Protein AF-A0ABD1VQF3-F1 (afdb_monomer_lite)

Secondary structure (DSSP, 8-state):
-HHHHHHHHHHHHHHHHHHHHHTTS--S--------HHHHHHHHHH-TTSS----HHHHHHHHHHHHHHHHHHHHHHHHHHHHHHHH-HHHHHHHHHHHTT----------TT--------TT------HHHHTT-TTT-SSTTS--GGGGTT----SSSS-TT--TT--GGGS-TTHHHHHHHHHHHHHHHHHH------

Sequence (201 aa):
MDFVAKGLDEFLEGLIEERLENGVQNPSGQDESKENFVDILLGIYKDNTTGVSIDRDGIKGIILDMFAGGTDTTSTVLEWTMSELIRHPTIMKKLQNEVRGILNGKRDITDNDLRENALFETGTMVMINAWAIGRDPAFWDEPEKFRPERFLNSSIDLKGLDFQLIPFGDGRRGCPGVAFAMATNELVLANLVQKFDWELP

InterPro domains:
  IPR001128 Cytochrome P450 [PF00067] (114-200)
  IPR001128 Cytochrome P450 [PR00385] (69-86)
  IPR001128 Cytochrome P450 [PR00385] (166-175)
  IPR002401 Cytochrome P450, E-class, group I [PR00463] (58-75)
  IPR002401 Cytochrome P450, E-class, group I [PR00463] (78-104)
  IPR002401 Cytochrome P450, E-class, group I [PR00463] (129-153)
  IPR002401 Cytochrome P450, E-class, group I [PR00463] (165-175)
  IPR002401 Cytochrome P450, E-class, group I [PR00463] (175-198)
  IPR017972 Cytochrome P450, conserved site [PS00086] (168-177)
  IPR036396 Cytochrome P450 superfamily [G3DSA:1.10.630.10] (2-118)
  IPR036396 Cytochrome P450 superfamily [G3DSA:1.10.630.10] (119-201)
  IPR036396 Cytochrome P450 superfamily [SSF48264] (5-201)

pLDDT: mean 75.66, std 16.65, range [33.62, 93.69]

Organism: NCBI:txid126358

Radius of gyration: 21.77 Å; chains: 1; bounding box: 51×50×49 Å

Structure (mmCIF, N/CA/C/O backbone):
data_AF-A0ABD1VQF3-F1
#
_entry.id   AF-A0ABD1VQF3-F1
#
loop_
_atom_site.group_PDB
_atom_site.id
_atom_site.type_symbol
_atom_site.label_atom_id
_atom_site.label_alt_id
_atom_site.label_comp_id
_atom_site.label_asym_id
_atom_site.label_entity_id
_atom_site.label_seq_id
_atom_site.pdbx_PDB_ins_code
_atom_site.Cartn_x
_atom_site.Cartn_y
_atom_site.Cartn_z
_atom_site.occupancy
_atom_site.B_iso_or_equiv
_atom_site.auth_seq_id
_atom_site.auth_comp_id
_atom_site.auth_asym_id
_atom_site.auth_atom_id
_atom_site.pdbx_PDB_model_num
ATOM 1 N N . MET A 1 1 ? 10.122 3.257 25.058 1.00 60.12 1 MET A N 1
ATOM 2 C CA . MET A 1 1 ? 8.963 2.734 24.307 1.00 60.12 1 MET A CA 1
ATOM 3 C C . MET A 1 1 ? 7.674 3.304 24.885 1.00 60.12 1 MET A C 1
ATOM 5 O O . MET A 1 1 ? 6.912 3.902 24.143 1.00 60.12 1 MET A O 1
ATOM 9 N N . ASP A 1 2 ? 7.519 3.264 26.208 1.00 76.69 2 ASP A N 1
ATOM 10 C CA . ASP A 1 2 ? 6.319 3.709 26.935 1.00 76.69 2 ASP A CA 1
ATOM 11 C C . ASP A 1 2 ? 5.904 5.163 26.681 1.00 76.69 2 ASP A C 1
ATOM 13 O O . ASP A 1 2 ? 4.720 5.447 26.569 1.00 76.69 2 ASP A O 1
ATOM 17 N N . PHE A 1 3 ? 6.859 6.085 26.525 1.00 84.19 3 PHE A N 1
ATOM 18 C CA . PHE A 1 3 ? 6.548 7.485 26.212 1.00 84.19 3 PHE A CA 1
ATOM 19 C C . PHE A 1 3 ? 5.880 7.655 24.838 1.00 84.19 3 PHE A C 1
ATOM 21 O O . PHE A 1 3 ? 4.920 8.404 24.707 1.00 84.19 3 PHE A O 1
ATOM 28 N N . VAL A 1 4 ? 6.369 6.936 23.822 1.00 85.00 4 VAL A N 1
ATOM 29 C CA . VAL A 1 4 ? 5.821 7.004 22.457 1.00 85.00 4 VAL A CA 1
ATOM 30 C C . VAL A 1 4 ? 4.459 6.323 22.405 1.00 85.00 4 VAL A C 1
ATOM 32 O O . VAL A 1 4 ? 3.524 6.882 21.846 1.00 85.00 4 VAL A O 1
ATOM 35 N N . ALA A 1 5 ? 4.336 5.152 23.039 1.00 84.94 5 ALA A N 1
ATOM 36 C CA . ALA A 1 5 ? 3.066 4.443 23.140 1.00 84.94 5 ALA A CA 1
ATOM 37 C C . ALA A 1 5 ? 2.003 5.302 23.839 1.00 84.94 5 ALA A C 1
ATOM 39 O O . ALA A 1 5 ? 0.900 5.445 23.326 1.00 84.94 5 ALA A O 1
ATOM 40 N N . LYS A 1 6 ? 2.364 5.946 24.955 1.00 88.69 6 LYS A N 1
ATOM 41 C CA . LYS A 1 6 ? 1.472 6.846 25.687 1.00 88.69 6 LYS A CA 1
ATOM 42 C C . LYS A 1 6 ? 1.078 8.078 24.869 1.00 88.69 6 LYS A C 1
ATOM 44 O O . LYS A 1 6 ? -0.087 8.442 24.861 1.00 88.69 6 LYS A O 1
ATOM 49 N N . GLY A 1 7 ? 2.022 8.697 24.159 1.00 90.38 7 GLY A N 1
ATOM 50 C CA . GLY A 1 7 ? 1.717 9.853 23.312 1.00 90.38 7 GLY A CA 1
ATOM 51 C C . GLY A 1 7 ? 0.780 9.515 22.146 1.00 90.38 7 GLY A C 1
ATOM 52 O O . GLY A 1 7 ? -0.111 10.298 21.832 1.00 90.38 7 GLY A O 1
ATOM 53 N N . LEU A 1 8 ? 0.954 8.345 21.520 1.00 89.44 8 LEU A N 1
ATOM 54 C CA . LEU A 1 8 ? 0.048 7.860 20.473 1.00 89.44 8 LEU A CA 1
ATOM 55 C C . LEU A 1 8 ? -1.340 7.540 21.029 1.00 89.44 8 LEU A C 1
ATOM 57 O O . LEU A 1 8 ? -2.336 7.882 20.399 1.00 89.44 8 LEU A O 1
ATOM 61 N N . ASP A 1 9 ? -1.400 6.915 22.202 1.00 91.62 9 ASP A N 1
ATOM 62 C CA . ASP A 1 9 ? -2.657 6.615 22.883 1.00 91.62 9 ASP A CA 1
ATOM 63 C C . ASP A 1 9 ? -3.439 7.895 23.209 1.00 91.62 9 ASP A C 1
ATOM 65 O O . ASP A 1 9 ? -4.586 8.026 22.796 1.00 91.62 9 ASP A O 1
ATOM 69 N N . GLU A 1 10 ? -2.791 8.882 23.837 1.00 92.94 10 GLU A N 1
ATOM 70 C CA . GLU A 1 10 ? -3.395 10.184 24.160 1.00 92.94 10 GLU A CA 1
ATOM 71 C C . GLU A 1 10 ? -3.888 10.919 22.904 1.00 92.94 10 GLU A C 1
ATOM 73 O O . GLU A 1 10 ? -4.970 11.508 22.906 1.00 92.94 10 GLU A O 1
ATOM 78 N N . PHE A 1 11 ? -3.121 10.863 21.811 1.00 93.62 11 PHE A N 1
ATOM 79 C CA . PHE A 1 11 ? -3.519 11.457 20.536 1.00 93.62 11 PHE A CA 1
ATOM 80 C C . PHE A 1 11 ? -4.766 10.786 19.944 1.00 93.62 11 PHE A C 1
ATOM 82 O O . PHE A 1 11 ? -5.700 11.473 19.528 1.00 93.62 11 PHE A O 1
ATOM 89 N N . LEU A 1 12 ? -4.788 9.450 19.895 1.00 92.75 12 LEU A N 1
ATOM 90 C CA . LEU A 1 12 ? -5.912 8.702 19.332 1.00 92.75 12 LEU A CA 1
ATOM 91 C C . LEU A 1 12 ? -7.163 8.816 20.206 1.00 92.75 12 LEU A C 1
ATOM 93 O O . LEU A 1 12 ? -8.270 8.887 19.674 1.00 92.75 12 LEU A O 1
ATOM 97 N N . GLU A 1 13 ? -6.995 8.883 21.525 1.00 92.81 13 GLU A N 1
ATOM 98 C CA . GLU A 1 13 ? -8.090 9.138 22.457 1.00 92.81 13 GLU A CA 1
ATOM 99 C C . GLU A 1 13 ? -8.715 10.515 22.197 1.00 92.81 13 GLU A C 1
ATOM 101 O O . GLU A 1 13 ? -9.927 10.609 22.001 1.00 92.81 13 GLU A O 1
ATOM 106 N N . GLY A 1 14 ? -7.891 11.562 22.074 1.00 90.25 14 GLY A N 1
ATOM 107 C CA . GLY A 1 14 ? -8.364 12.910 21.747 1.00 90.25 14 GLY A CA 1
ATOM 108 C C . GLY A 1 14 ? -9.093 12.980 20.400 1.00 90.25 14 GLY A C 1
ATOM 109 O O . GLY A 1 14 ? -10.133 13.628 20.293 1.00 90.25 14 GLY A O 1
ATOM 110 N N . LEU A 1 15 ? -8.610 12.253 19.385 1.00 89.31 15 LEU A N 1
ATOM 111 C CA . LEU A 1 15 ? -9.284 12.143 18.085 1.00 89.31 15 LEU A CA 1
ATOM 112 C C . LEU A 1 15 ? -10.675 11.498 18.209 1.00 89.31 15 LEU A C 1
ATOM 114 O O . LEU A 1 15 ? -11.628 11.944 17.567 1.00 89.31 15 LEU A O 1
ATOM 118 N N . ILE A 1 16 ? -10.801 10.438 19.011 1.00 89.12 16 ILE A N 1
ATOM 119 C CA . ILE A 1 16 ? -12.082 9.761 19.251 1.00 89.12 16 ILE A CA 1
ATOM 120 C C . ILE A 1 16 ? -13.057 10.699 19.970 1.00 89.12 16 ILE A C 1
ATOM 122 O O . ILE A 1 16 ? -14.226 10.774 19.586 1.00 89.12 16 ILE A O 1
ATOM 126 N N . GLU A 1 17 ? -12.591 11.416 20.993 1.00 90.00 17 GLU A N 1
ATOM 127 C CA . GLU A 1 17 ? -13.402 12.377 21.747 1.00 90.00 17 GLU A CA 1
ATOM 128 C C . GLU A 1 17 ? -13.922 13.502 20.849 1.00 90.00 17 GLU A C 1
ATOM 130 O O . GLU A 1 17 ? -15.134 13.713 20.781 1.00 90.00 17 GLU A O 1
ATOM 135 N N . GLU A 1 18 ? -13.040 14.125 20.064 1.00 86.62 18 GLU A N 1
ATOM 136 C CA . GLU A 1 18 ? -13.397 15.180 19.110 1.00 86.62 18 GLU A CA 1
ATOM 137 C C . GLU A 1 18 ? -14.507 14.724 18.144 1.00 86.62 18 GLU A C 1
ATOM 139 O O . GLU A 1 18 ? -15.475 15.442 17.877 1.00 86.62 18 GLU A O 1
ATOM 144 N N . ARG A 1 19 ? -14.401 13.499 17.617 1.00 83.81 19 ARG A N 1
ATOM 145 C CA . ARG A 1 19 ? -15.365 12.950 16.650 1.00 83.81 19 ARG A CA 1
ATOM 146 C C . ARG A 1 19 ? -16.701 12.592 17.289 1.00 83.81 19 ARG A C 1
ATOM 148 O O . ARG A 1 19 ? -17.750 12.789 16.672 1.00 83.81 19 ARG A O 1
ATOM 155 N N . LEU A 1 20 ? -16.685 12.099 18.525 1.00 81.38 20 LEU A N 1
ATOM 156 C CA . LEU A 1 20 ? -17.906 11.822 19.276 1.00 81.38 20 LEU A CA 1
ATOM 157 C C . LEU A 1 20 ? -18.668 13.107 19.612 1.00 81.38 20 LEU A C 1
ATOM 159 O O . LEU A 1 20 ? -19.891 13.114 19.481 1.00 81.38 20 LEU A O 1
ATOM 163 N N . GLU A 1 21 ? -17.970 14.179 19.986 1.00 81.38 21 GLU A N 1
ATOM 164 C CA . GLU A 1 21 ? -18.573 15.482 20.286 1.00 81.38 21 GLU A CA 1
ATOM 165 C C . GLU A 1 21 ? -19.154 16.154 19.033 1.00 81.38 21 GLU A C 1
ATOM 167 O O . GLU A 1 21 ? -20.300 16.614 19.045 1.00 81.38 21 GLU A O 1
ATOM 172 N N . ASN A 1 22 ? -18.416 16.139 17.919 1.00 70.69 22 ASN A N 1
ATOM 173 C CA . ASN A 1 22 ? -18.861 16.729 16.653 1.00 70.69 22 ASN A CA 1
ATOM 174 C C . ASN A 1 22 ? -20.051 15.977 16.027 1.00 70.69 22 ASN A C 1
ATOM 176 O O . ASN A 1 22 ? -20.941 16.600 15.447 1.00 70.69 22 ASN A O 1
ATOM 180 N N . GLY A 1 23 ? -20.133 14.652 16.200 1.00 61.53 23 GLY A N 1
ATOM 181 C CA . GLY A 1 23 ? -21.268 13.845 15.732 1.00 61.53 23 GLY A CA 1
ATOM 182 C C . GLY A 1 23 ? -22.596 14.126 16.454 1.00 61.53 23 GLY A C 1
ATOM 183 O O . GLY A 1 23 ? -23.654 13.783 15.933 1.00 61.53 23 GLY A O 1
ATOM 184 N N . VAL A 1 24 ? -22.572 14.762 17.632 1.00 52.31 24 VAL A N 1
ATOM 185 C CA . VAL A 1 24 ? -23.781 15.167 18.382 1.00 52.31 24 VAL A CA 1
ATOM 186 C C . VAL A 1 24 ? -24.347 16.500 17.871 1.00 52.31 24 VAL A C 1
ATOM 188 O O . VAL A 1 24 ? -25.543 16.755 18.005 1.00 52.31 24 VAL A O 1
ATOM 191 N N . GLN A 1 25 ? -23.518 17.345 17.250 1.00 48.75 25 GLN A N 1
ATOM 192 C CA . GLN A 1 25 ? -23.912 18.690 16.813 1.00 48.75 25 GLN A CA 1
ATOM 193 C C . GLN A 1 25 ? -24.570 18.739 15.425 1.00 48.75 25 GLN A C 1
ATOM 195 O O . GLN A 1 25 ? -25.124 19.775 15.065 1.00 48.75 25 GLN A O 1
ATOM 200 N N . ASN A 1 26 ? -24.592 17.628 14.678 1.00 48.50 26 ASN A N 1
ATOM 201 C CA . ASN A 1 26 ? -25.193 17.550 13.342 1.00 48.50 26 ASN A CA 1
ATOM 202 C C . ASN A 1 26 ? -26.353 16.520 13.282 1.00 48.50 26 ASN A C 1
ATOM 204 O O . ASN A 1 26 ? -26.226 15.471 12.654 1.00 48.50 26 ASN A O 1
ATOM 208 N N . PRO A 1 27 ? -27.508 16.772 13.941 1.00 46.44 27 PRO A N 1
ATOM 209 C CA . PRO A 1 27 ? -28.648 15.849 13.945 1.00 46.44 27 PRO A CA 1
ATOM 210 C C . PRO A 1 27 ? -29.493 15.913 12.661 1.00 46.44 27 PRO A C 1
ATOM 212 O O . PRO A 1 27 ? -30.403 15.106 12.474 1.00 46.44 27 PRO A O 1
ATOM 215 N N . SER A 1 28 ? -29.224 16.872 11.773 1.00 44.16 28 SER A N 1
ATOM 216 C CA . SER A 1 28 ? -29.884 17.012 10.477 1.00 44.16 28 SER A CA 1
ATOM 217 C C . SER A 1 28 ? -28.948 16.525 9.376 1.00 44.16 28 SER A C 1
ATOM 219 O O . SER A 1 28 ? -27.983 17.212 9.054 1.00 44.16 28 SER A O 1
ATOM 221 N N . GLY A 1 29 ? -29.243 15.359 8.796 1.00 49.53 29 GLY A N 1
ATOM 222 C CA . GLY A 1 29 ? -28.518 14.760 7.668 1.00 49.53 29 GLY A CA 1
ATOM 223 C C . GLY A 1 29 ? -28.604 15.584 6.380 1.00 49.53 29 GLY A C 1
ATOM 224 O O . GLY A 1 29 ? -29.253 15.175 5.422 1.00 49.53 29 GLY A O 1
ATOM 225 N N . GLN A 1 30 ? -27.990 16.765 6.375 1.00 41.75 30 GLN A N 1
ATOM 226 C CA . GLN A 1 30 ? -27.954 17.695 5.246 1.00 41.75 30 GLN A CA 1
ATOM 227 C C . GLN A 1 30 ? -26.539 18.076 4.805 1.00 41.75 30 GLN A C 1
ATOM 229 O O . GLN A 1 30 ? -26.397 18.908 3.916 1.00 41.75 30 GLN A O 1
ATOM 234 N N . ASP A 1 31 ? -25.510 17.422 5.337 1.00 47.97 31 ASP A N 1
ATOM 235 C CA . ASP A 1 31 ? -24.178 17.472 4.748 1.00 47.97 31 ASP A CA 1
ATOM 236 C C . ASP A 1 31 ? -23.703 16.029 4.556 1.00 47.97 31 ASP A C 1
ATOM 238 O O . ASP A 1 31 ? -23.405 15.331 5.524 1.00 47.97 31 ASP A O 1
ATOM 242 N N . GLU A 1 32 ? -23.660 15.549 3.309 1.00 46.50 32 GLU A N 1
ATOM 243 C CA . GLU A 1 32 ? -22.877 14.364 2.924 1.00 46.50 32 GLU A CA 1
ATOM 244 C C . GLU A 1 32 ? -21.377 14.702 3.057 1.00 46.50 32 GLU A C 1
ATOM 246 O O . GLU A 1 32 ? -20.587 14.564 2.118 1.00 46.50 32 GLU A O 1
ATOM 251 N N . SER A 1 33 ? -20.946 15.182 4.228 1.00 52.81 33 SER A N 1
ATOM 252 C CA . SER A 1 33 ? -19.536 15.185 4.570 1.00 52.81 33 SER A CA 1
ATOM 253 C C . SER A 1 33 ? -19.133 13.717 4.589 1.00 52.81 33 SER A C 1
ATOM 255 O O . SER A 1 33 ? -19.568 12.980 5.472 1.00 52.81 33 SER A O 1
ATOM 257 N N . LYS A 1 34 ? -18.408 13.291 3.548 1.00 59.22 34 LYS A N 1
ATOM 258 C CA . LYS A 1 34 ? -17.957 11.913 3.323 1.00 59.22 34 LYS A CA 1
ATOM 259 C C . LYS A 1 34 ? -17.618 11.243 4.649 1.00 59.22 34 LYS A C 1
ATOM 261 O O . LYS A 1 34 ? -16.609 11.590 5.262 1.00 59.22 34 LYS A O 1
ATOM 266 N N . GLU A 1 35 ? -18.467 10.305 5.051 1.00 70.12 35 GLU A N 1
ATOM 267 C CA . GLU A 1 35 ? -18.224 9.430 6.189 1.00 70.12 35 GLU A CA 1
ATOM 268 C C . GLU A 1 35 ? -16.809 8.859 6.049 1.00 70.12 35 GLU A C 1
ATOM 270 O O . GLU A 1 35 ? -16.453 8.292 5.008 1.00 70.12 35 GLU A O 1
ATOM 275 N N . ASN A 1 36 ? -15.957 9.118 7.039 1.00 81.25 36 ASN A N 1
ATOM 276 C CA . ASN A 1 36 ? -14.573 8.669 7.000 1.00 81.25 36 ASN A CA 1
ATOM 277 C C . ASN A 1 36 ? -14.401 7.387 7.821 1.00 81.25 36 ASN A C 1
ATOM 279 O O . ASN A 1 36 ? -15.288 6.958 8.553 1.00 81.25 36 ASN A O 1
ATOM 283 N N . PHE A 1 37 ? -13.232 6.764 7.697 1.00 86.62 37 PHE A N 1
ATOM 284 C CA . PHE A 1 37 ? -12.945 5.488 8.346 1.00 86.62 37 PHE A CA 1
ATOM 285 C C . PHE A 1 37 ? -13.181 5.503 9.868 1.00 86.62 37 PHE A C 1
ATOM 287 O O . PHE A 1 37 ? -13.696 4.530 10.413 1.00 86.62 37 PHE A O 1
ATOM 294 N N . VAL A 1 38 ? -12.861 6.610 10.548 1.00 87.88 38 VAL A N 1
ATOM 295 C CA . VAL A 1 38 ? -13.069 6.750 11.998 1.00 87.88 38 VAL A CA 1
ATOM 296 C C . VAL A 1 38 ? -14.560 6.845 12.323 1.00 87.88 38 VAL A C 1
ATOM 298 O O . VAL A 1 38 ? -15.011 6.215 13.276 1.00 87.88 38 VAL A O 1
ATOM 301 N N . ASP A 1 39 ? -15.338 7.560 11.509 1.00 86.19 39 ASP A N 1
ATOM 302 C CA . ASP A 1 39 ? -16.788 7.681 11.700 1.00 86.19 39 ASP A CA 1
ATOM 303 C C . ASP A 1 39 ? -17.483 6.313 11.571 1.00 86.19 39 ASP A C 1
ATOM 305 O O . ASP A 1 39 ? -18.326 5.976 12.403 1.00 86.19 39 ASP A O 1
ATOM 309 N N . ILE A 1 40 ? -17.056 5.484 10.609 1.00 86.12 40 ILE A N 1
ATOM 310 C CA . ILE A 1 40 ? -17.565 4.113 10.421 1.00 86.12 40 ILE A CA 1
ATOM 311 C C . ILE A 1 40 ? -17.277 3.252 11.660 1.00 86.12 40 ILE A C 1
ATOM 313 O O . ILE A 1 40 ? -18.170 2.568 12.167 1.00 86.12 40 ILE A O 1
ATOM 317 N N . LEU A 1 41 ? -16.044 3.294 12.184 1.00 87.12 41 LEU A N 1
ATOM 318 C CA . LEU A 1 41 ? -15.668 2.542 13.389 1.00 87.12 41 LEU A CA 1
ATOM 319 C C . LEU A 1 41 ? -16.472 2.992 14.616 1.00 87.12 41 LEU A C 1
ATOM 321 O O . LEU A 1 41 ? -16.915 2.157 15.406 1.00 87.12 41 LEU A O 1
ATOM 325 N N . LEU A 1 42 ? -16.706 4.299 14.760 1.00 86.38 42 LEU A N 1
ATOM 326 C CA . LEU A 1 42 ? -17.544 4.846 15.828 1.00 86.38 42 LEU A CA 1
ATOM 327 C C . LEU A 1 42 ? -19.024 4.477 15.658 1.00 86.38 42 LEU A C 1
ATOM 329 O O . LEU A 1 42 ? -19.724 4.310 16.657 1.00 86.38 42 LEU A O 1
ATOM 333 N N . GLY A 1 43 ? -19.502 4.327 14.421 1.00 82.88 43 GLY A N 1
ATOM 334 C CA . GLY A 1 43 ? -20.822 3.781 14.117 1.00 82.88 43 GLY A CA 1
ATOM 335 C C . GLY A 1 43 ? -20.982 2.361 14.660 1.00 82.88 43 GLY A C 1
ATOM 336 O O . GLY A 1 43 ? -21.931 2.097 15.392 1.00 82.88 43 GLY A O 1
ATOM 337 N N . ILE A 1 44 ? -20.004 1.488 14.400 1.00 81.88 44 ILE A N 1
ATOM 338 C CA . ILE A 1 44 ? -19.981 0.101 14.906 1.00 81.88 44 ILE A CA 1
ATOM 339 C C . ILE A 1 44 ? -19.870 0.067 16.437 1.00 81.88 44 ILE A C 1
ATOM 341 O O . ILE A 1 44 ? -20.555 -0.712 17.088 1.00 81.88 44 ILE A O 1
ATOM 345 N N . TYR A 1 45 ? -19.055 0.942 17.031 1.00 80.62 45 TYR A N 1
ATOM 346 C CA . TYR A 1 45 ? -18.957 1.081 18.489 1.00 80.62 45 TYR A CA 1
ATOM 347 C C . TYR A 1 45 ? -20.304 1.428 19.144 1.00 80.62 45 TYR A C 1
ATOM 349 O O . TYR A 1 45 ? -20.623 0.936 20.226 1.00 80.62 45 TYR A O 1
ATOM 357 N N . LYS A 1 46 ? -21.096 2.293 18.497 1.00 78.69 46 LYS A N 1
ATOM 358 C CA . LYS A 1 46 ? -22.420 2.709 18.982 1.00 78.69 46 LYS A CA 1
ATOM 359 C C . LYS A 1 46 ? -23.492 1.653 18.709 1.00 78.69 46 LYS A C 1
ATOM 361 O O . LYS A 1 46 ? -24.400 1.490 19.525 1.00 78.69 46 LYS A O 1
ATOM 366 N N . ASP A 1 47 ? -23.402 0.960 17.578 1.00 72.50 47 ASP A N 1
ATOM 367 C CA . ASP A 1 47 ? -24.359 -0.057 17.162 1.00 72.50 47 ASP A CA 1
ATOM 368 C C . ASP A 1 47 ? -23.942 -1.450 17.655 1.00 72.50 47 ASP A C 1
ATOM 370 O O . ASP A 1 47 ? -23.336 -2.256 16.955 1.00 72.50 47 ASP A O 1
ATOM 374 N N . ASN A 1 48 ? -24.311 -1.758 18.898 1.00 61.56 48 ASN A N 1
ATOM 375 C CA . ASN A 1 48 ? -24.009 -3.036 19.551 1.00 61.56 48 ASN A CA 1
ATOM 376 C C . ASN A 1 48 ? -24.848 -4.224 19.003 1.00 61.56 48 ASN A C 1
ATOM 378 O O . ASN A 1 48 ? -24.980 -5.249 19.675 1.00 61.56 48 ASN A O 1
ATOM 382 N N . THR A 1 49 ? -25.495 -4.077 17.836 1.00 59.22 49 THR A N 1
ATOM 383 C CA . THR A 1 49 ? -26.402 -5.083 17.249 1.00 59.22 49 THR A CA 1
ATOM 384 C C . THR A 1 49 ? -25.717 -6.044 16.281 1.00 59.22 49 THR A C 1
ATOM 386 O O . THR A 1 49 ? -26.165 -7.184 16.128 1.00 59.22 49 THR A O 1
ATOM 389 N N . THR A 1 50 ? -24.603 -5.647 15.662 1.00 57.09 50 THR A N 1
ATOM 390 C CA . THR A 1 50 ? -23.724 -6.589 14.967 1.00 57.09 50 THR A CA 1
ATOM 391 C C . THR A 1 50 ? -23.007 -7.405 16.032 1.00 57.09 50 THR A C 1
ATOM 393 O O . THR A 1 50 ? -22.428 -6.814 16.931 1.00 57.09 50 THR A O 1
ATOM 396 N N . GLY A 1 51 ? -23.034 -8.741 15.983 1.00 57.84 51 GLY A N 1
ATOM 397 C CA . GLY A 1 51 ? -22.442 -9.640 16.998 1.00 57.84 51 GLY A CA 1
ATOM 398 C C . GLY A 1 51 ? -20.914 -9.551 17.198 1.00 57.84 51 GLY A C 1
ATOM 399 O O . GLY A 1 51 ? -20.295 -10.529 17.607 1.00 57.84 51 GLY A O 1
ATOM 400 N N . VAL A 1 52 ? -20.312 -8.405 16.884 1.00 61.88 52 VAL A N 1
ATOM 401 C CA . VAL A 1 52 ? -18.934 -7.984 17.096 1.00 61.88 52 VAL A CA 1
ATOM 402 C C . VAL A 1 52 ? -18.991 -6.664 17.872 1.00 61.88 52 VAL A C 1
ATOM 404 O O . VAL A 1 52 ? -19.343 -5.633 17.309 1.00 61.88 52 VAL A O 1
ATOM 407 N N . SER A 1 53 ? -18.650 -6.686 19.159 1.00 68.69 53 SER A N 1
ATOM 408 C CA . SER A 1 53 ? -18.452 -5.469 19.953 1.00 68.69 53 SER A CA 1
ATOM 409 C C . SER A 1 53 ? -16.991 -5.033 19.837 1.00 68.69 53 SER A C 1
ATOM 411 O O . SER A 1 53 ? -16.103 -5.792 20.232 1.00 68.69 53 SER A O 1
ATOM 413 N N . ILE A 1 54 ? -16.735 -3.839 19.307 1.00 81.12 54 ILE A N 1
ATOM 414 C CA . ILE A 1 54 ? -15.401 -3.223 19.293 1.00 81.12 54 ILE A CA 1
ATOM 415 C C . ILE A 1 54 ? -15.368 -2.204 20.430 1.00 81.12 54 ILE A C 1
ATOM 417 O O . ILE A 1 54 ? -16.278 -1.389 20.533 1.00 81.12 54 ILE A O 1
ATOM 421 N N . ASP A 1 55 ? -14.363 -2.257 21.300 1.00 87.12 55 ASP A N 1
ATOM 422 C CA . ASP A 1 55 ? -14.157 -1.265 22.356 1.00 87.12 55 ASP A CA 1
ATOM 423 C C . ASP A 1 55 ? -13.248 -0.117 21.882 1.00 87.12 55 ASP A C 1
ATOM 425 O O . ASP A 1 55 ? -12.719 -0.125 20.769 1.00 87.12 55 ASP A O 1
ATOM 429 N N . ARG A 1 56 ? -13.079 0.916 22.715 1.00 86.25 56 ARG A N 1
ATOM 430 C CA . ARG A 1 56 ? -12.251 2.080 22.360 1.00 86.25 56 ARG A CA 1
ATOM 431 C C . ARG A 1 56 ? -10.803 1.696 22.059 1.00 86.25 56 ARG A C 1
ATOM 433 O O . ARG A 1 56 ? -10.230 2.211 21.103 1.00 86.25 56 ARG A O 1
ATOM 440 N N . ASP A 1 57 ? -10.235 0.772 22.826 1.00 88.56 57 ASP A N 1
ATOM 441 C CA . ASP A 1 57 ? -8.865 0.307 22.610 1.00 88.56 57 ASP A CA 1
ATOM 442 C C . ASP A 1 57 ? -8.735 -0.461 21.286 1.00 88.56 57 ASP A C 1
ATOM 444 O O . ASP A 1 57 ? -7.772 -0.257 20.547 1.00 88.56 57 ASP A O 1
ATOM 448 N N . GLY A 1 58 ? -9.745 -1.251 20.915 1.00 88.19 58 GLY A N 1
ATOM 449 C CA . GLY A 1 58 ? -9.855 -1.892 19.610 1.00 88.19 58 GLY A CA 1
ATOM 450 C C . GLY A 1 58 ? -9.940 -0.889 18.459 1.00 88.19 58 GLY A C 1
ATOM 451 O O . GLY A 1 58 ? -9.265 -1.071 17.448 1.00 88.19 58 GLY A O 1
ATOM 452 N N . ILE A 1 59 ? -10.697 0.204 18.610 1.00 89.31 59 ILE A N 1
ATOM 453 C CA . ILE A 1 59 ? -10.751 1.286 17.607 1.00 89.31 59 ILE A CA 1
ATOM 454 C C . ILE A 1 59 ? -9.372 1.929 17.441 1.00 89.31 59 ILE A C 1
ATOM 456 O O . ILE A 1 59 ? -8.897 2.062 16.312 1.00 89.31 59 ILE A O 1
ATOM 460 N N . LYS A 1 60 ? -8.705 2.289 18.547 1.00 90.94 60 LYS A N 1
ATOM 461 C CA . LYS A 1 60 ? -7.348 2.859 18.515 1.00 90.94 60 LYS A CA 1
ATOM 462 C C . LYS A 1 60 ? -6.362 1.907 17.841 1.00 90.94 60 LYS A C 1
ATOM 464 O O . LYS A 1 60 ? -5.591 2.340 16.987 1.00 90.94 60 LYS A O 1
ATOM 469 N N . GLY A 1 61 ? -6.434 0.617 18.169 1.00 90.75 61 GLY A N 1
ATOM 470 C CA . GLY A 1 61 ? -5.619 -0.429 17.554 1.00 90.75 61 GLY A CA 1
ATOM 471 C C . GLY A 1 61 ? -5.832 -0.531 16.044 1.00 90.75 61 GLY A C 1
ATOM 472 O O . GLY A 1 61 ? -4.865 -0.487 15.294 1.00 90.75 61 GLY A O 1
ATOM 473 N N . ILE A 1 62 ? -7.085 -0.574 15.582 1.00 89.69 62 ILE A N 1
ATOM 474 C CA . ILE A 1 62 ? -7.413 -0.649 14.148 1.00 89.69 62 ILE A CA 1
ATOM 475 C C . ILE A 1 62 ? -6.915 0.593 13.397 1.00 89.69 62 ILE A C 1
ATOM 477 O O . ILE A 1 62 ? -6.360 0.472 12.304 1.00 89.69 62 ILE A O 1
ATOM 481 N N . ILE A 1 63 ? -7.098 1.789 13.967 1.00 89.25 63 ILE A N 1
ATOM 482 C CA . ILE A 1 63 ? -6.599 3.034 13.369 1.00 89.25 63 ILE A CA 1
ATOM 483 C C . ILE A 1 63 ? -5.072 2.977 13.257 1.00 89.25 63 ILE A C 1
ATOM 485 O O . ILE A 1 63 ? -4.527 3.227 12.181 1.00 89.25 63 ILE A O 1
ATOM 489 N N . LEU A 1 64 ? -4.386 2.606 14.340 1.00 89.94 64 LEU A N 1
ATOM 490 C CA . LEU A 1 64 ? -2.930 2.519 14.372 1.00 89.94 64 LEU A CA 1
ATOM 491 C C . LEU A 1 64 ? -2.391 1.488 13.371 1.00 89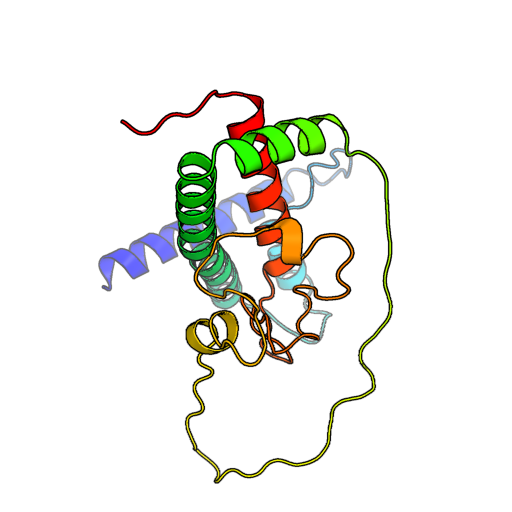.94 64 LEU A C 1
ATOM 493 O O . LEU A 1 64 ? -1.476 1.814 12.616 1.00 89.94 64 LEU A O 1
ATOM 497 N N . ASP A 1 65 ? -2.977 0.291 13.319 1.00 88.56 65 ASP A N 1
ATOM 498 C CA . ASP A 1 65 ? -2.596 -0.771 12.382 1.00 88.56 65 ASP A CA 1
ATOM 499 C C . ASP A 1 65 ? -2.736 -0.306 10.930 1.00 88.56 65 ASP A C 1
ATOM 501 O O . ASP A 1 65 ? -1.878 -0.592 10.091 1.00 88.56 65 ASP A O 1
ATOM 505 N N . MET A 1 66 ? -3.790 0.458 10.628 1.00 87.94 66 MET A N 1
ATOM 506 C CA . MET A 1 66 ? -4.006 0.974 9.280 1.00 87.94 66 MET A CA 1
ATOM 507 C C . MET A 1 66 ? -3.015 2.067 8.895 1.00 87.94 66 MET A C 1
ATOM 509 O O . MET A 1 66 ? -2.484 2.040 7.782 1.00 87.94 66 MET A O 1
ATOM 513 N N . PHE A 1 67 ? -2.702 2.982 9.812 1.00 86.06 67 PHE A N 1
ATOM 514 C CA . PHE A 1 67 ? -1.675 3.996 9.578 1.00 86.06 67 PHE A CA 1
ATOM 515 C C . PHE A 1 67 ? -0.281 3.381 9.436 1.00 86.06 67 PHE A C 1
ATOM 517 O O . PHE A 1 67 ? 0.438 3.704 8.488 1.00 86.06 67 PHE A O 1
ATOM 524 N N . ALA A 1 68 ? 0.096 2.475 10.338 1.00 86.75 68 ALA A N 1
ATOM 525 C CA . ALA A 1 68 ? 1.395 1.816 10.308 1.00 86.75 68 ALA A CA 1
ATOM 526 C C . ALA A 1 68 ? 1.556 0.966 9.039 1.00 86.75 68 ALA A C 1
ATOM 528 O O . ALA A 1 68 ? 2.536 1.117 8.310 1.00 86.75 68 ALA A O 1
ATOM 529 N N . GLY A 1 69 ? 0.557 0.137 8.719 1.00 86.25 69 GLY A N 1
ATOM 530 C CA . GLY A 1 69 ? 0.577 -0.719 7.534 1.00 86.25 69 GLY A CA 1
ATOM 531 C C . GLY A 1 69 ? 0.593 0.057 6.214 1.00 86.25 69 GLY A C 1
ATOM 532 O O . GLY A 1 69 ? 1.175 -0.418 5.238 1.00 86.25 69 GLY A O 1
ATOM 533 N N . GLY A 1 70 ? -0.014 1.248 6.176 1.00 83.75 70 GLY A N 1
ATOM 534 C CA . GLY A 1 70 ? -0.107 2.084 4.979 1.00 83.75 70 GLY A CA 1
ATOM 535 C C . GLY A 1 70 ? 1.047 3.067 4.765 1.00 83.75 70 GLY A C 1
ATOM 536 O O . GLY A 1 70 ? 1.188 3.565 3.651 1.00 83.75 70 GLY A O 1
ATOM 537 N N . THR A 1 71 ? 1.868 3.364 5.778 1.00 83.75 71 THR A N 1
ATOM 538 C CA . THR A 1 71 ? 2.904 4.412 5.674 1.00 83.75 71 THR A CA 1
ATOM 539 C C . THR A 1 71 ? 4.183 3.891 5.023 1.00 83.75 71 THR A C 1
ATOM 541 O O . THR A 1 71 ? 4.525 4.315 3.918 1.00 83.75 71 THR A O 1
ATOM 544 N N . ASP A 1 72 ? 4.873 2.953 5.677 1.00 83.31 72 ASP A N 1
ATOM 545 C CA . ASP A 1 72 ? 6.203 2.494 5.246 1.00 83.31 72 ASP A CA 1
ATOM 546 C C . ASP A 1 72 ? 6.151 1.741 3.912 1.00 83.31 72 ASP A C 1
ATOM 548 O O . ASP A 1 72 ? 7.055 1.845 3.082 1.00 83.31 72 ASP A O 1
ATOM 552 N N . THR A 1 73 ? 5.067 0.999 3.677 1.00 82.62 73 THR A N 1
ATOM 553 C CA . THR A 1 73 ? 4.865 0.229 2.444 1.00 82.62 73 THR A CA 1
ATOM 554 C C . THR A 1 73 ? 4.662 1.150 1.239 1.00 82.62 73 THR A C 1
ATOM 556 O O . THR A 1 73 ? 5.373 1.026 0.242 1.00 82.62 73 THR A O 1
ATOM 559 N N . THR A 1 74 ? 3.739 2.109 1.339 1.00 78.19 74 THR A N 1
ATOM 560 C CA . THR A 1 74 ? 3.409 3.077 0.279 1.00 78.19 74 THR A CA 1
ATOM 561 C C . THR A 1 74 ? 4.606 3.967 -0.049 1.00 78.19 74 THR A C 1
ATOM 563 O O . THR A 1 74 ? 4.933 4.138 -1.223 1.00 78.19 74 THR A O 1
ATOM 566 N N . SER A 1 75 ? 5.306 4.494 0.965 1.00 81.31 75 SER A N 1
ATOM 567 C CA . SER A 1 75 ? 6.480 5.351 0.752 1.00 81.31 75 SER A CA 1
ATOM 568 C C . SER A 1 75 ? 7.608 4.601 0.039 1.00 81.31 75 SER A C 1
ATOM 570 O O . SER A 1 75 ? 8.111 5.088 -0.973 1.00 81.31 75 SER A O 1
ATOM 572 N N . THR A 1 76 ? 7.924 3.380 0.486 1.00 84.31 76 THR A N 1
ATOM 573 C CA . THR A 1 76 ? 8.934 2.514 -0.139 1.00 84.31 76 THR A CA 1
ATOM 574 C C . THR A 1 76 ? 8.569 2.199 -1.591 1.00 84.31 76 THR A C 1
ATOM 576 O O . THR A 1 76 ? 9.417 2.290 -2.478 1.00 84.31 76 THR A O 1
ATOM 579 N N . VAL A 1 77 ? 7.306 1.855 -1.869 1.00 81.12 77 VAL A N 1
ATOM 580 C CA . VAL A 1 77 ? 6.848 1.562 -3.237 1.00 81.12 77 VAL A CA 1
ATOM 581 C C . VAL A 1 77 ? 6.982 2.787 -4.136 1.00 81.12 77 VAL A C 1
ATOM 583 O O . VAL A 1 77 ? 7.498 2.660 -5.247 1.00 81.12 77 VAL A O 1
ATOM 586 N N . LEU A 1 78 ? 6.563 3.968 -3.678 1.00 76.25 78 LEU A N 1
ATOM 587 C CA . LEU A 1 78 ? 6.699 5.208 -4.444 1.00 76.25 78 LEU A CA 1
ATOM 588 C C . LEU A 1 78 ? 8.168 5.556 -4.705 1.00 76.25 78 LEU A C 1
ATOM 590 O O . LEU A 1 78 ? 8.512 5.903 -5.834 1.00 76.25 78 LEU A O 1
ATOM 594 N N . GLU A 1 79 ? 9.034 5.417 -3.700 1.00 83.81 79 GLU A N 1
ATOM 595 C CA . GLU A 1 79 ? 10.470 5.682 -3.820 1.00 83.81 79 GLU A CA 1
ATOM 596 C C . GLU A 1 79 ? 11.131 4.769 -4.859 1.00 83.81 79 GLU A C 1
ATOM 598 O O . GLU A 1 79 ? 11.801 5.256 -5.776 1.00 83.81 79 GLU A O 1
ATOM 603 N N . TRP A 1 80 ? 10.907 3.454 -4.770 1.00 83.56 80 TRP A N 1
ATOM 604 C CA . TRP A 1 80 ? 11.442 2.494 -5.738 1.00 83.56 80 TRP A CA 1
ATOM 605 C C . TRP A 1 80 ? 10.856 2.701 -7.130 1.00 83.56 80 TRP A C 1
ATOM 607 O O . TRP A 1 80 ? 11.595 2.674 -8.110 1.00 83.56 80 TRP A O 1
ATOM 617 N N . THR A 1 81 ? 9.553 2.963 -7.229 1.00 79.50 81 THR A N 1
ATOM 618 C CA . THR A 1 81 ? 8.890 3.190 -8.518 1.00 79.50 81 THR A CA 1
ATOM 619 C C . THR A 1 81 ? 9.462 4.419 -9.213 1.00 79.50 81 THR A C 1
ATOM 621 O O . THR A 1 81 ? 9.846 4.340 -10.378 1.00 79.50 81 THR A O 1
ATOM 624 N N . MET A 1 82 ? 9.585 5.543 -8.503 1.00 85.56 82 MET A N 1
ATOM 625 C CA . MET A 1 82 ? 10.196 6.750 -9.060 1.00 85.56 82 MET A CA 1
ATOM 626 C C . MET A 1 82 ? 11.667 6.521 -9.409 1.00 85.56 82 MET A C 1
ATOM 628 O O . MET A 1 82 ? 12.093 6.899 -10.498 1.00 85.56 82 MET A O 1
ATOM 632 N N . SER A 1 83 ? 12.429 5.845 -8.546 1.00 85.25 83 SER A N 1
ATOM 633 C CA . SER A 1 83 ? 13.836 5.514 -8.808 1.00 85.25 83 SER A CA 1
ATOM 634 C C . SER A 1 83 ? 14.009 4.695 -10.088 1.00 85.25 83 SER A C 1
ATOM 636 O O . SER A 1 83 ? 14.862 5.012 -10.919 1.00 85.25 83 SER A O 1
ATOM 638 N N . GLU A 1 84 ? 13.182 3.668 -10.282 1.00 83.75 84 GLU A N 1
ATOM 639 C CA . GLU A 1 84 ? 13.231 2.824 -11.474 1.00 83.75 84 GLU A CA 1
ATOM 640 C C . GLU A 1 84 ? 12.744 3.558 -12.727 1.00 83.75 84 GLU A C 1
ATOM 642 O O . GLU A 1 84 ? 13.364 3.435 -13.785 1.00 83.75 84 GLU A O 1
ATOM 647 N N . LEU A 1 85 ? 11.704 4.391 -12.630 1.00 78.56 85 LEU A N 1
ATOM 648 C CA . LEU A 1 85 ? 11.227 5.187 -13.764 1.00 78.56 85 LEU A CA 1
ATOM 649 C C . LEU A 1 85 ? 12.258 6.225 -14.224 1.00 78.56 85 LEU A C 1
ATOM 651 O O . LEU A 1 85 ? 12.479 6.373 -15.426 1.00 78.56 85 LEU A O 1
ATOM 655 N N . ILE A 1 86 ? 12.919 6.917 -13.292 1.00 83.94 86 ILE A N 1
ATOM 656 C CA . ILE A 1 86 ? 13.946 7.923 -13.606 1.00 83.94 86 ILE A CA 1
ATOM 657 C C . ILE A 1 86 ? 15.157 7.268 -14.289 1.00 83.94 86 ILE A C 1
ATOM 659 O O . ILE A 1 8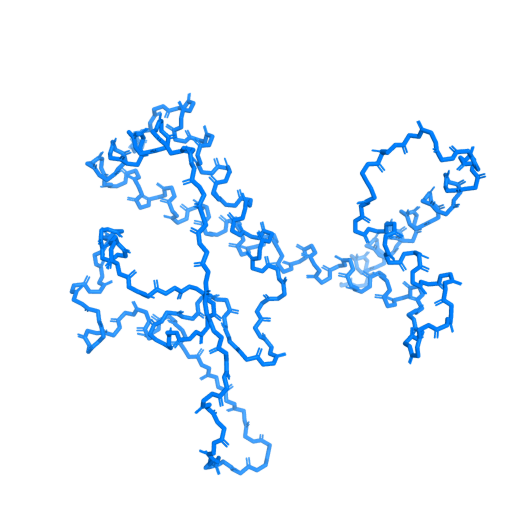6 ? 15.722 7.824 -15.231 1.00 83.94 86 ILE A O 1
ATOM 663 N N . ARG A 1 87 ? 15.521 6.047 -13.878 1.00 82.56 87 ARG A N 1
ATOM 664 C CA . ARG A 1 87 ? 16.587 5.257 -14.518 1.00 82.56 87 ARG A CA 1
ATOM 665 C C . ARG A 1 87 ? 16.222 4.745 -15.916 1.00 82.56 87 ARG A C 1
ATOM 667 O O . ARG A 1 87 ? 17.124 4.388 -16.671 1.00 82.56 87 ARG A O 1
ATOM 674 N N . HIS A 1 88 ? 14.939 4.747 -16.290 1.00 83.00 88 HIS A N 1
ATOM 675 C CA . HIS A 1 88 ? 14.452 4.235 -17.575 1.00 83.00 88 HIS A CA 1
ATOM 676 C C . HIS A 1 88 ? 13.585 5.269 -18.333 1.00 83.00 88 HIS A C 1
ATOM 678 O O . HIS A 1 88 ? 12.362 5.115 -18.436 1.00 83.00 88 HIS A O 1
ATOM 684 N N . PRO A 1 89 ? 14.197 6.293 -18.969 1.00 79.81 89 PRO A N 1
ATOM 685 C CA . PRO A 1 89 ? 13.480 7.427 -19.572 1.00 79.81 89 PRO A CA 1
ATOM 686 C C . PRO A 1 89 ? 12.449 7.054 -20.647 1.00 79.81 89 PRO A C 1
ATOM 688 O O . PRO A 1 89 ? 11.451 7.750 -20.833 1.00 79.81 89 PRO A O 1
ATOM 691 N N . THR A 1 90 ? 12.673 5.959 -21.376 1.00 76.81 90 THR A N 1
ATOM 692 C CA . THR A 1 90 ? 11.732 5.456 -22.389 1.00 76.81 90 THR A CA 1
ATOM 693 C C . THR A 1 90 ? 10.428 4.967 -21.753 1.00 76.81 90 THR A C 1
ATOM 695 O O . THR A 1 90 ? 9.351 5.253 -22.276 1.00 76.81 90 THR A O 1
ATOM 698 N N . ILE A 1 91 ? 10.523 4.283 -20.607 1.00 79.31 91 ILE A N 1
ATOM 699 C CA . ILE A 1 91 ? 9.374 3.787 -19.837 1.00 79.31 91 ILE A CA 1
ATOM 700 C C . ILE A 1 91 ? 8.641 4.971 -19.196 1.00 79.31 91 ILE A C 1
ATOM 702 O O . ILE A 1 91 ? 7.420 5.060 -19.301 1.00 79.31 91 ILE A O 1
ATOM 706 N N . MET A 1 92 ? 9.379 5.940 -18.640 1.00 75.31 92 MET A N 1
ATOM 707 C CA . MET A 1 92 ? 8.809 7.187 -18.114 1.00 75.31 92 MET A CA 1
ATOM 708 C C . MET A 1 92 ? 7.968 7.927 -19.167 1.00 75.31 92 MET A C 1
ATOM 710 O O . MET A 1 92 ? 6.812 8.261 -18.919 1.00 75.31 92 MET A O 1
ATOM 714 N N . LYS A 1 93 ? 8.506 8.133 -20.378 1.00 75.56 93 LYS A N 1
ATOM 715 C CA . LYS A 1 93 ? 7.781 8.811 -21.471 1.00 75.56 93 LYS A CA 1
ATOM 716 C C . LYS A 1 93 ? 6.516 8.067 -21.889 1.00 75.56 93 LYS A C 1
ATOM 718 O O . LYS A 1 93 ? 5.510 8.694 -22.218 1.00 75.56 93 LYS A O 1
ATOM 723 N N . LYS A 1 94 ? 6.558 6.736 -21.890 1.00 77.25 94 LYS A N 1
ATOM 724 C CA . LYS A 1 94 ? 5.391 5.908 -22.193 1.00 77.25 94 LYS A CA 1
ATOM 725 C C . LYS A 1 94 ? 4.316 6.050 -21.115 1.00 77.25 94 LYS A C 1
ATOM 727 O O . LYS A 1 94 ? 3.179 6.356 -21.460 1.00 77.25 94 LYS A O 1
ATOM 732 N N . LEU A 1 95 ? 4.690 5.943 -19.839 1.00 72.19 95 LEU A N 1
ATOM 733 C CA . LEU A 1 95 ? 3.782 6.144 -18.708 1.00 72.19 95 LEU A CA 1
ATOM 734 C C . LEU A 1 95 ? 3.145 7.542 -18.735 1.00 72.19 95 LEU A C 1
ATOM 736 O O . LEU A 1 95 ? 1.935 7.673 -18.580 1.00 72.19 95 LEU A O 1
ATOM 740 N N . GLN A 1 96 ? 3.930 8.588 -19.012 1.00 65.25 96 GLN A N 1
ATOM 741 C CA . GLN A 1 96 ? 3.421 9.954 -19.185 1.00 65.25 96 GLN A CA 1
ATOM 742 C C . GLN A 1 96 ? 2.356 10.049 -20.283 1.00 65.25 96 GLN A C 1
ATOM 744 O O . GLN A 1 96 ? 1.373 10.771 -20.127 1.00 65.25 96 GLN A O 1
ATOM 749 N N . ASN A 1 97 ? 2.542 9.338 -21.396 1.00 72.69 97 ASN A N 1
ATOM 750 C CA . ASN A 1 97 ? 1.579 9.324 -22.494 1.00 72.69 97 ASN A CA 1
ATOM 751 C C . ASN A 1 97 ? 0.316 8.516 -22.146 1.00 72.69 97 ASN A C 1
ATOM 753 O O . ASN A 1 97 ? -0.779 8.934 -22.511 1.00 72.69 97 ASN A O 1
ATOM 757 N N . GLU A 1 98 ? 0.452 7.409 -21.413 1.00 67.81 98 GLU A N 1
ATOM 758 C CA . GLU A 1 98 ? -0.665 6.563 -20.966 1.00 67.81 98 GLU A CA 1
ATOM 759 C C . GLU A 1 98 ? -1.533 7.251 -19.905 1.00 67.81 98 GLU A C 1
ATOM 761 O O . GLU A 1 98 ? -2.752 7.308 -20.057 1.00 67.81 98 GLU A O 1
ATOM 766 N N . VAL A 1 99 ? -0.929 7.873 -18.885 1.00 55.22 99 VAL A N 1
ATOM 767 C CA . VAL A 1 99 ? -1.658 8.658 -17.867 1.00 55.22 99 VAL A CA 1
ATOM 768 C C . VAL A 1 99 ? -2.459 9.793 -18.515 1.00 55.22 99 VAL A C 1
ATOM 770 O O . VAL A 1 99 ? -3.565 10.107 -18.083 1.00 55.22 99 VAL A O 1
ATOM 773 N N . ARG A 1 100 ? -1.947 10.381 -19.603 1.00 56.19 100 ARG A N 1
ATOM 774 C CA . ARG A 1 100 ? -2.656 11.411 -20.380 1.00 56.19 100 ARG A CA 1
ATOM 775 C C . ARG A 1 100 ? -3.803 10.856 -21.240 1.00 56.19 100 ARG A C 1
ATOM 777 O O . ARG A 1 100 ? -4.586 11.649 -21.756 1.00 56.19 100 ARG A O 1
ATOM 784 N N . GLY A 1 101 ? -3.907 9.537 -21.403 1.00 48.62 101 GLY A N 1
ATOM 785 C CA . GLY A 1 101 ? -4.868 8.876 -22.291 1.00 48.62 101 GLY A CA 1
ATOM 786 C C . GLY A 1 101 ? -5.949 8.024 -21.611 1.00 48.62 101 GLY A C 1
ATOM 787 O O . GLY A 1 101 ? -6.902 7.645 -22.289 1.00 48.62 101 GLY A O 1
ATOM 788 N N . ILE A 1 102 ? -5.848 7.707 -20.314 1.00 51.88 102 ILE A N 1
ATOM 789 C CA . ILE A 1 102 ? -6.689 6.674 -19.679 1.00 51.88 102 ILE A CA 1
ATOM 790 C C . ILE A 1 102 ? -7.761 7.280 -18.757 1.00 51.88 102 ILE A C 1
ATOM 792 O O . ILE A 1 102 ? -7.533 7.574 -17.588 1.00 51.88 102 ILE A O 1
ATOM 796 N N . LEU A 1 103 ? -8.980 7.374 -19.288 1.00 35.78 103 LEU A N 1
ATOM 797 C CA . LEU A 1 103 ? -10.243 7.319 -18.544 1.00 35.78 103 LEU A CA 1
ATOM 798 C C . LEU A 1 103 ? -11.206 6.403 -19.331 1.00 35.78 103 LEU A C 1
ATOM 800 O O . LEU A 1 103 ? -11.662 6.832 -20.388 1.00 35.78 103 LEU A O 1
ATOM 804 N N . ASN A 1 104 ? -11.471 5.162 -18.855 1.00 36.53 104 ASN A N 1
ATOM 805 C CA . ASN A 1 104 ? -12.740 4.376 -18.981 1.00 36.53 104 ASN A CA 1
ATOM 806 C C . ASN A 1 104 ? -12.627 2.821 -18.769 1.00 36.53 104 ASN A C 1
ATOM 808 O O . ASN A 1 104 ? -12.429 2.083 -19.725 1.00 36.53 104 ASN A O 1
ATOM 812 N N . GLY A 1 105 ? -12.860 2.326 -17.532 1.00 39.19 105 GLY A N 1
ATOM 813 C CA . GLY A 1 105 ? -13.886 1.317 -17.107 1.00 39.19 105 GLY A CA 1
ATOM 814 C C . GLY A 1 105 ? -13.910 -0.228 -17.407 1.00 39.19 105 GLY A C 1
ATOM 815 O O . GLY A 1 105 ? -14.539 -0.599 -18.388 1.00 39.19 105 GLY A O 1
ATOM 816 N N . LYS A 1 106 ? -13.538 -1.071 -16.388 1.00 34.34 106 LYS A N 1
ATOM 817 C CA . LYS A 1 106 ? -14.161 -2.336 -15.776 1.00 34.34 106 L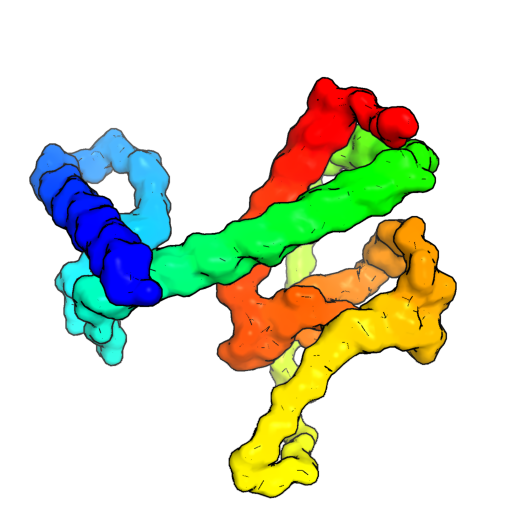YS A CA 1
ATOM 818 C C . LYS A 1 106 ? -14.233 -3.714 -16.549 1.00 34.34 106 LYS A C 1
ATOM 820 O O . LYS A 1 106 ? -14.298 -3.657 -17.764 1.00 34.34 106 LYS A O 1
ATOM 825 N N . ARG A 1 107 ? -14.342 -4.978 -15.998 1.00 38.72 107 ARG A N 1
ATOM 826 C CA . ARG A 1 107 ? -14.448 -5.693 -14.649 1.00 38.72 107 ARG A CA 1
ATOM 827 C C . ARG A 1 107 ? -14.310 -7.282 -14.727 1.00 38.72 107 ARG A C 1
ATOM 829 O O . ARG A 1 107 ? -14.337 -7.799 -15.835 1.00 38.72 107 ARG A O 1
ATOM 836 N N . ASP A 1 108 ? -14.277 -7.995 -13.561 1.00 37.16 108 ASP A N 1
ATOM 837 C CA . ASP A 1 108 ? -13.664 -9.320 -13.109 1.00 37.16 108 ASP A CA 1
ATOM 838 C C . ASP A 1 108 ? -14.467 -10.690 -13.021 1.00 37.16 108 ASP A C 1
ATOM 840 O O . ASP A 1 108 ? -15.656 -10.694 -13.334 1.00 37.16 108 ASP A O 1
ATOM 844 N N . ILE A 1 109 ? -13.843 -11.815 -12.503 1.00 36.84 109 ILE A N 1
ATOM 845 C CA . ILE A 1 109 ? -14.364 -13.194 -12.088 1.00 36.84 109 ILE A CA 1
ATOM 846 C C . ILE A 1 109 ? -13.601 -13.831 -10.830 1.00 36.84 109 ILE A C 1
ATOM 848 O O . ILE A 1 109 ? -12.582 -13.269 -10.449 1.00 36.84 109 ILE A O 1
ATOM 852 N N . THR A 1 110 ? -14.082 -14.935 -10.165 1.00 42.50 110 THR A N 1
ATOM 853 C CA . THR A 1 110 ? -13.973 -15.373 -8.707 1.00 42.50 110 THR A CA 1
ATOM 854 C C . THR A 1 110 ? -13.266 -16.721 -8.268 1.00 42.50 110 THR A C 1
ATOM 856 O O . THR A 1 110 ? -12.873 -17.518 -9.106 1.00 42.50 110 THR A O 1
ATOM 859 N N . ASP A 1 111 ? -13.259 -17.000 -6.932 1.00 39.91 111 ASP A N 1
ATOM 860 C CA . ASP A 1 111 ? -12.332 -17.733 -5.999 1.00 39.91 111 ASP A CA 1
ATOM 861 C C . ASP A 1 111 ? -12.573 -19.240 -5.608 1.00 39.91 111 ASP A C 1
ATOM 863 O O . ASP A 1 111 ? -12.015 -19.729 -4.629 1.00 39.91 111 ASP A O 1
ATOM 867 N N . ASN A 1 112 ? -13.397 -20.046 -6.286 1.00 36.53 112 ASN A N 1
ATOM 868 C CA . ASN A 1 112 ? -13.851 -21.340 -5.705 1.00 36.53 112 ASN A CA 1
ATOM 869 C C . ASN A 1 112 ? -12.920 -22.578 -5.831 1.00 36.53 112 ASN A C 1
ATOM 871 O O . ASN A 1 112 ? -13.343 -23.677 -5.466 1.00 36.53 112 ASN A O 1
ATOM 875 N N . ASP A 1 113 ? -11.666 -22.446 -6.275 1.00 41.75 113 ASP A N 1
ATOM 876 C CA . ASP A 1 113 ? -10.935 -23.598 -6.843 1.00 41.75 113 ASP A CA 1
ATOM 877 C C . ASP A 1 113 ? -9.789 -24.219 -6.000 1.00 41.75 113 ASP A C 1
ATOM 879 O O . ASP A 1 113 ? -9.243 -25.241 -6.409 1.00 41.75 113 ASP A O 1
ATOM 883 N N . LEU A 1 114 ? -9.389 -23.684 -4.832 1.00 40.56 114 LEU A N 1
ATOM 884 C CA . LEU A 1 114 ? -8.021 -23.948 -4.308 1.00 40.56 114 LEU A CA 1
ATOM 885 C C . LEU A 1 114 ? -7.875 -24.486 -2.864 1.00 40.56 114 LEU A C 1
ATOM 887 O O . LEU A 1 114 ? -6.992 -24.048 -2.127 1.00 40.56 114 LEU A O 1
ATOM 891 N N . ARG A 1 115 ? -8.675 -25.461 -2.407 1.00 39.22 115 ARG A N 1
ATOM 892 C CA . ARG A 1 115 ? -8.562 -25.972 -1.016 1.00 39.22 115 ARG A CA 1
ATOM 893 C C . ARG A 1 115 ? -8.457 -27.492 -0.857 1.00 39.22 115 ARG A C 1
ATOM 895 O O . ARG A 1 115 ? -9.386 -28.064 -0.307 1.00 39.22 115 ARG A O 1
ATOM 902 N N . GLU A 1 116 ? -7.320 -28.131 -1.167 1.00 34.38 116 GLU A N 1
ATOM 903 C CA . GLU A 1 116 ? -6.981 -29.449 -0.576 1.00 34.38 116 GLU A CA 1
ATOM 904 C C . GLU A 1 116 ? -5.461 -29.680 -0.371 1.00 34.38 116 GLU A C 1
ATOM 906 O O . GLU A 1 116 ? -4.672 -29.539 -1.302 1.00 34.38 116 GLU A O 1
ATOM 911 N N . ASN A 1 117 ? -5.108 -30.150 0.842 1.00 33.62 117 ASN A N 1
ATOM 912 C CA . ASN A 1 117 ? -3.858 -30.808 1.299 1.00 33.62 117 ASN A CA 1
ATOM 913 C C . ASN A 1 117 ? -2.746 -29.940 1.945 1.00 33.62 117 ASN A C 1
ATOM 915 O O . ASN A 1 117 ? -2.024 -29.218 1.269 1.00 33.62 117 ASN A O 1
ATOM 919 N N . ALA A 1 118 ? -2.530 -30.091 3.265 1.00 46.81 118 ALA A N 1
ATOM 920 C CA . ALA A 1 118 ? -1.420 -29.472 4.010 1.00 46.81 118 ALA A CA 1
ATOM 921 C C . ALA A 1 118 ? -0.438 -30.520 4.579 1.00 46.81 118 ALA A C 1
ATOM 923 O O . ALA A 1 118 ? -0.852 -31.531 5.141 1.00 46.81 118 ALA A O 1
ATOM 924 N N . LEU A 1 119 ? 0.862 -30.228 4.431 1.00 45.78 119 LEU A N 1
ATOM 925 C CA . LEU A 1 119 ? 2.042 -31.096 4.606 1.00 45.78 119 LEU A CA 1
ATOM 926 C C . LEU A 1 119 ? 2.903 -30.759 5.850 1.00 45.78 119 LEU A C 1
ATOM 928 O O . LEU A 1 119 ? 4.079 -31.110 5.888 1.00 45.78 119 LEU A O 1
ATOM 932 N N . PHE A 1 120 ? 2.376 -30.049 6.852 1.00 49.84 120 PHE A N 1
ATOM 933 C CA . PHE A 1 120 ? 3.201 -29.461 7.921 1.00 49.84 120 PHE A CA 1
ATOM 934 C C . PHE A 1 120 ? 2.802 -29.915 9.326 1.00 49.84 120 PHE A C 1
ATOM 936 O O . PHE A 1 120 ? 1.622 -30.096 9.623 1.00 49.84 120 PHE A O 1
ATOM 943 N N . GLU A 1 121 ? 3.797 -30.039 10.206 1.00 44.00 121 GLU A N 1
ATOM 944 C CA . GLU A 1 121 ? 3.589 -30.286 11.633 1.00 44.00 121 GLU A CA 1
ATOM 945 C C . GLU A 1 121 ? 3.020 -29.039 12.332 1.00 44.00 121 GLU A C 1
ATOM 947 O O . GLU A 1 121 ? 3.387 -27.896 12.029 1.00 44.00 121 GLU A O 1
ATOM 952 N N . THR A 1 122 ? 2.123 -29.252 13.296 1.00 45.16 122 THR A N 1
ATOM 953 C CA . THR A 1 122 ? 1.525 -28.186 14.111 1.00 45.16 122 THR A CA 1
ATOM 954 C C . THR A 1 122 ? 2.600 -27.354 14.814 1.00 45.16 122 THR A C 1
ATOM 956 O O . THR A 1 122 ? 3.447 -27.893 15.517 1.00 45.16 122 THR A O 1
ATOM 959 N N . GLY A 1 123 ? 2.528 -26.027 14.667 1.00 57.31 123 GLY A N 1
ATOM 960 C CA . GLY A 1 123 ? 3.485 -25.085 15.264 1.00 57.31 123 GLY A CA 1
ATOM 961 C C . GLY A 1 123 ? 4.648 -24.693 14.346 1.00 57.31 123 GLY A C 1
ATOM 962 O O . GLY A 1 123 ? 5.463 -23.859 14.734 1.00 57.31 123 GLY A O 1
ATOM 963 N N . THR A 1 124 ? 4.708 -25.231 13.123 1.00 52.59 124 THR A N 1
ATOM 964 C CA . THR A 1 124 ? 5.698 -24.822 12.115 1.00 52.59 124 THR A CA 1
ATOM 965 C C . THR A 1 124 ? 5.525 -23.348 11.737 1.00 52.59 124 THR A C 1
ATOM 967 O O . THR A 1 124 ? 4.456 -22.935 11.285 1.00 52.59 124 THR A O 1
ATOM 970 N N . MET A 1 125 ? 6.590 -22.552 11.877 1.00 59.97 125 MET A N 1
ATOM 971 C CA . MET A 1 125 ? 6.644 -21.203 11.312 1.00 59.97 125 MET A CA 1
ATOM 972 C C . MET A 1 125 ? 6.927 -21.296 9.811 1.00 59.97 125 MET A C 1
ATOM 974 O O . MET A 1 125 ? 7.963 -21.816 9.403 1.00 59.97 125 MET A O 1
ATOM 978 N N . VAL A 1 126 ? 6.017 -20.769 8.994 1.00 61.06 126 VAL A N 1
ATOM 979 C CA . VAL A 1 126 ? 6.178 -20.697 7.537 1.00 61.06 126 VAL A CA 1
ATOM 980 C C . VAL A 1 126 ? 6.438 -19.248 7.148 1.00 61.06 126 VAL A C 1
ATOM 982 O O . VAL A 1 126 ? 5.660 -18.362 7.495 1.00 61.06 126 VAL A O 1
ATOM 985 N N . MET A 1 127 ? 7.528 -19.009 6.419 1.00 68.75 127 MET A N 1
ATOM 986 C CA . MET A 1 127 ? 7.857 -17.703 5.847 1.00 68.75 127 MET A CA 1
ATOM 987 C C . MET A 1 127 ? 7.801 -17.795 4.325 1.00 68.75 127 MET A C 1
ATOM 989 O O . MET A 1 127 ? 8.480 -18.628 3.727 1.00 68.75 127 MET A O 1
ATOM 993 N N . ILE A 1 128 ? 7.003 -16.931 3.699 1.00 74.44 128 ILE A N 1
ATOM 994 C CA . ILE A 1 128 ? 6.895 -16.847 2.241 1.00 74.44 128 ILE A CA 1
ATOM 995 C C . ILE A 1 128 ? 7.826 -15.744 1.744 1.00 74.44 128 ILE A C 1
ATOM 997 O O . ILE A 1 128 ? 7.659 -14.575 2.087 1.00 74.44 128 ILE A O 1
ATOM 1001 N N . ASN A 1 129 ? 8.819 -16.111 0.936 1.00 77.12 129 ASN A N 1
ATOM 1002 C CA . ASN A 1 129 ? 9.789 -15.163 0.399 1.00 77.12 129 ASN A CA 1
ATOM 1003 C C . ASN A 1 129 ? 9.294 -14.559 -0.925 1.00 77.12 129 ASN A C 1
ATOM 1005 O O . ASN A 1 129 ? 9.743 -14.943 -2.005 1.00 77.12 129 ASN A O 1
ATOM 1009 N N . ALA A 1 130 ? 8.369 -13.600 -0.831 1.00 81.56 130 ALA A N 1
ATOM 1010 C CA . ALA A 1 130 ? 7.811 -12.903 -1.993 1.00 81.56 130 ALA A CA 1
ATOM 1011 C C . ALA A 1 130 ? 8.890 -12.223 -2.860 1.00 81.56 130 ALA A C 1
ATOM 1013 O O . ALA A 1 130 ? 8.760 -12.172 -4.081 1.00 81.56 130 ALA A O 1
ATOM 1014 N N . TRP A 1 131 ? 9.983 -11.749 -2.246 1.00 86.19 131 TRP A N 1
ATOM 1015 C CA . TRP A 1 131 ? 11.100 -11.126 -2.961 1.00 86.19 131 TRP A CA 1
ATOM 1016 C C . TRP A 1 131 ? 11.808 -12.106 -3.901 1.00 86.19 131 TRP A C 1
ATOM 1018 O O . TRP A 1 131 ? 12.101 -11.744 -5.040 1.00 86.19 131 TRP A O 1
ATOM 1028 N N . ALA A 1 132 ? 12.060 -13.333 -3.433 1.00 79.44 132 ALA A N 1
ATOM 1029 C CA . ALA A 1 132 ? 12.689 -14.376 -4.237 1.00 79.44 132 ALA A CA 1
ATOM 1030 C C . ALA A 1 132 ? 11.751 -14.862 -5.347 1.00 79.44 132 ALA A C 1
ATOM 1032 O O . ALA A 1 132 ? 12.180 -14.989 -6.487 1.00 79.44 132 ALA A O 1
ATOM 1033 N N . ILE A 1 133 ? 10.466 -15.054 -5.031 1.00 82.50 133 ILE A N 1
ATOM 1034 C CA . ILE A 1 133 ? 9.445 -15.461 -6.007 1.00 82.50 133 ILE A CA 1
ATOM 1035 C C . ILE A 1 133 ? 9.341 -14.438 -7.149 1.00 82.50 133 ILE A C 1
ATOM 1037 O O . ILE A 1 133 ? 9.375 -14.808 -8.319 1.00 82.50 133 ILE A O 1
ATOM 1041 N N . GLY A 1 134 ? 9.300 -13.142 -6.823 1.00 85.81 134 GLY A N 1
ATOM 1042 C CA . GLY A 1 134 ? 9.249 -12.062 -7.815 1.00 85.81 134 GLY A CA 1
ATOM 1043 C C . GLY A 1 134 ? 10.516 -11.906 -8.668 1.00 85.81 134 GLY A C 1
ATOM 1044 O O . GLY A 1 134 ? 10.517 -11.102 -9.597 1.00 85.81 134 GLY A O 1
ATOM 1045 N N . ARG A 1 135 ? 11.593 -12.642 -8.358 1.00 89.38 135 ARG A N 1
ATOM 1046 C CA . ARG A 1 135 ? 12.875 -12.636 -9.087 1.00 89.38 135 ARG A CA 1
ATOM 1047 C C . ARG A 1 135 ? 13.269 -13.997 -9.651 1.00 89.38 135 ARG A C 1
ATOM 1049 O O . ARG A 1 135 ? 14.352 -14.139 -10.212 1.00 89.38 135 ARG A O 1
ATOM 1056 N N . ASP A 1 136 ? 12.415 -15.001 -9.507 1.00 84.94 136 ASP A N 1
ATOM 1057 C CA . ASP A 1 136 ? 12.731 -16.345 -9.959 1.00 84.94 136 ASP A CA 1
ATOM 1058 C C . ASP A 1 136 ? 12.673 -16.416 -11.500 1.00 84.94 136 ASP A C 1
ATOM 1060 O O . ASP A 1 136 ? 11.605 -16.191 -12.086 1.00 84.94 136 ASP A O 1
ATOM 1064 N N . PRO A 1 137 ? 13.790 -16.742 -12.183 1.00 91.50 137 PRO A N 1
ATOM 1065 C CA . PRO A 1 137 ? 13.822 -16.859 -13.638 1.00 91.50 137 PRO A CA 1
ATOM 1066 C C . PRO A 1 137 ? 12.951 -18.002 -14.182 1.00 91.50 137 PRO A C 1
ATOM 1068 O O . PRO A 1 137 ? 12.709 -18.049 -15.386 1.00 91.50 137 PRO A O 1
ATOM 1071 N N . ALA A 1 138 ? 12.473 -18.920 -13.333 1.00 86.19 138 ALA A N 1
ATOM 1072 C CA . ALA A 1 138 ? 11.505 -19.940 -13.727 1.00 86.19 138 ALA A CA 1
ATOM 1073 C C . ALA A 1 138 ? 10.126 -19.348 -14.068 1.00 86.19 138 ALA A C 1
ATOM 1075 O O . ALA A 1 138 ? 9.416 -19.908 -14.902 1.00 86.19 138 ALA A O 1
ATOM 1076 N N . PHE A 1 139 ? 9.760 -18.219 -13.449 1.00 83.56 139 PHE A N 1
ATOM 1077 C CA . PHE A 1 139 ? 8.473 -17.544 -13.658 1.00 83.56 139 PHE A CA 1
ATOM 1078 C C . PHE A 1 139 ? 8.613 -16.229 -14.431 1.00 83.56 139 PHE A C 1
ATOM 1080 O O . PHE A 1 139 ? 7.690 -15.820 -15.135 1.00 83.56 139 PHE A O 1
ATOM 1087 N N . TRP A 1 140 ? 9.770 -15.571 -14.331 1.00 90.31 140 TRP A N 1
ATOM 1088 C CA . TRP A 1 140 ? 9.985 -14.236 -14.875 1.00 90.31 140 TRP A CA 1
ATOM 1089 C C . TRP A 1 140 ? 11.144 -14.208 -15.865 1.00 90.31 140 TRP A C 1
ATOM 1091 O O . TRP A 1 140 ? 12.301 -14.367 -15.494 1.00 90.31 140 TRP A O 1
ATOM 1101 N N . ASP A 1 141 ? 10.840 -13.912 -17.128 1.00 92.19 141 ASP A N 1
ATOM 1102 C CA . ASP A 1 141 ? 11.861 -13.597 -18.128 1.00 92.19 141 ASP A CA 1
ATOM 1103 C C . ASP A 1 141 ? 12.593 -12.298 -17.751 1.00 92.19 141 ASP A C 1
ATOM 1105 O O . ASP A 1 141 ? 11.957 -11.296 -17.412 1.00 92.19 141 ASP A O 1
ATOM 1109 N N . GLU A 1 142 ? 13.927 -12.313 -17.783 1.00 93.69 142 GLU A N 1
ATOM 1110 C CA . GLU A 1 142 ? 14.786 -11.198 -17.356 1.00 93.69 142 GLU A CA 1
ATOM 1111 C C . GLU A 1 142 ? 14.331 -10.568 -16.011 1.00 93.69 142 GLU A C 1
ATOM 1113 O O . GLU A 1 142 ? 13.921 -9.400 -15.987 1.00 93.69 142 GLU A O 1
ATOM 1118 N N . PRO A 1 143 ? 14.352 -11.319 -14.889 1.00 91.88 143 PRO A N 1
ATOM 1119 C CA . PRO A 1 143 ? 13.688 -10.932 -13.633 1.00 91.88 143 PRO A CA 1
ATOM 1120 C C . PRO A 1 143 ? 14.281 -9.679 -12.980 1.00 91.88 143 PRO A C 1
ATOM 1122 O O . PRO A 1 143 ? 13.576 -8.921 -12.322 1.00 91.88 143 PRO A O 1
ATOM 1125 N N . GLU A 1 144 ? 15.569 -9.427 -13.206 1.00 92.94 144 GLU A N 1
ATOM 1126 C CA . GLU A 1 144 ? 16.274 -8.265 -12.655 1.00 92.94 144 GLU A CA 1
ATOM 1127 C C . GLU A 1 144 ? 16.053 -6.980 -13.472 1.00 92.94 144 GLU A C 1
ATOM 1129 O O . GLU A 1 144 ? 16.502 -5.907 -13.072 1.00 92.94 144 GLU A O 1
ATOM 1134 N N . LYS A 1 145 ? 15.382 -7.057 -14.632 1.00 92.75 145 LYS A N 1
ATOM 1135 C CA . LYS A 1 145 ? 15.092 -5.880 -15.460 1.00 92.75 145 LYS A CA 1
ATOM 1136 C C . LYS A 1 145 ? 13.732 -5.287 -15.115 1.00 92.75 145 LYS A C 1
ATOM 1138 O O . LYS A 1 145 ? 12.696 -5.945 -15.278 1.00 92.75 145 LYS A O 1
ATOM 1143 N N . PHE A 1 146 ? 13.727 -3.998 -14.772 1.00 91.56 146 PHE A N 1
ATOM 1144 C CA . PHE A 1 146 ? 12.505 -3.207 -14.671 1.00 91.56 146 PHE A CA 1
ATOM 1145 C C . PHE A 1 146 ? 11.832 -3.094 -16.047 1.00 91.56 146 PHE A C 1
ATOM 1147 O O . PHE A 1 146 ? 12.251 -2.336 -16.919 1.00 91.56 146 PHE A O 1
ATOM 1154 N N . ARG A 1 147 ? 10.795 -3.909 -16.255 1.00 91.19 147 ARG A N 1
ATOM 1155 C CA . ARG A 1 147 ? 10.068 -4.043 -17.526 1.00 91.19 147 ARG A CA 1
ATOM 1156 C C . ARG A 1 147 ? 8.568 -4.106 -17.235 1.00 91.19 147 ARG A C 1
ATOM 1158 O O . ARG A 1 147 ? 8.024 -5.211 -17.230 1.00 91.19 147 ARG A O 1
ATOM 1165 N N . PRO A 1 148 ? 7.900 -2.969 -16.959 1.00 89.94 148 PRO A N 1
ATOM 1166 C CA . PRO A 1 148 ? 6.461 -2.919 -16.685 1.00 89.94 148 PRO A CA 1
ATOM 1167 C C . PRO A 1 148 ? 5.616 -3.510 -17.817 1.00 89.94 148 PRO A C 1
ATOM 1169 O O . PRO A 1 148 ? 4.551 -4.066 -17.573 1.00 89.94 148 PRO A O 1
ATOM 1172 N N . GLU A 1 149 ? 6.128 -3.486 -19.052 1.00 91.31 149 GLU A N 1
ATOM 1173 C CA . GLU A 1 149 ? 5.513 -4.104 -20.228 1.00 91.31 149 GLU A CA 1
ATOM 1174 C C . GLU A 1 149 ? 5.159 -5.576 -20.041 1.00 91.31 149 GLU A C 1
ATOM 1176 O O . GLU A 1 149 ? 4.252 -6.056 -20.714 1.00 91.31 149 GLU A O 1
ATOM 1181 N N . ARG A 1 150 ? 5.845 -6.297 -19.143 1.00 91.75 150 ARG A N 1
ATOM 1182 C CA . ARG A 1 150 ? 5.537 -7.705 -18.854 1.00 91.75 150 ARG A CA 1
ATOM 1183 C C . ARG A 1 150 ? 4.131 -7.907 -18.275 1.00 91.75 150 ARG A C 1
ATOM 1185 O O . ARG A 1 150 ? 3.614 -9.015 -18.330 1.00 91.75 150 ARG A O 1
ATOM 1192 N N . PHE A 1 151 ? 3.527 -6.846 -17.746 1.00 89.75 151 PHE A N 1
ATOM 1193 C CA . PHE A 1 151 ? 2.170 -6.856 -17.208 1.00 89.75 151 PHE A CA 1
ATOM 1194 C C . PHE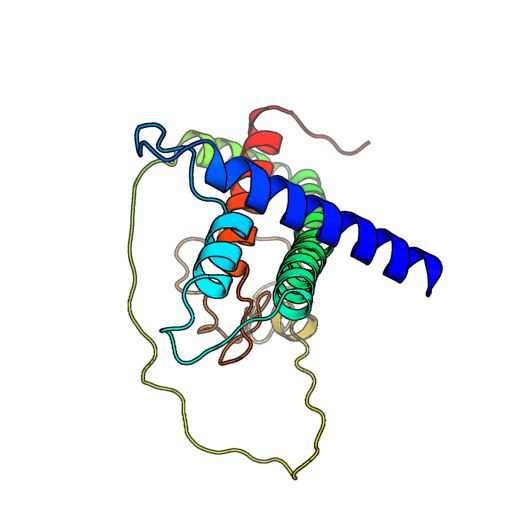 A 1 151 ? 1.129 -6.335 -18.211 1.00 89.75 151 PHE A C 1
ATOM 1196 O O . PHE A 1 151 ? -0.067 -6.526 -18.008 1.00 89.75 151 PHE A O 1
ATOM 1203 N N . LEU A 1 152 ? 1.545 -5.716 -19.323 1.00 85.81 152 LEU A N 1
ATOM 1204 C CA . LEU A 1 152 ? 0.612 -5.232 -20.342 1.00 85.81 152 LEU A CA 1
ATOM 1205 C C . LEU A 1 152 ? 0.001 -6.409 -21.107 1.00 85.81 152 LEU A C 1
ATOM 1207 O O . LEU A 1 152 ? 0.724 -7.249 -21.638 1.00 85.81 152 LEU A O 1
ATOM 1211 N N . ASN A 1 153 ? -1.331 -6.443 -21.199 1.00 82.31 153 ASN A N 1
ATOM 1212 C CA . ASN A 1 153 ? -2.098 -7.560 -21.772 1.00 82.31 153 ASN A CA 1
ATOM 1213 C C . ASN A 1 153 ? -1.818 -8.919 -21.100 1.00 82.31 153 ASN A C 1
ATOM 1215 O O . ASN A 1 153 ? -2.074 -9.966 -21.695 1.00 82.31 153 ASN A O 1
ATOM 1219 N N . SER A 1 154 ? -1.285 -8.900 -19.877 1.00 83.50 154 SER A N 1
ATOM 1220 C CA . SER A 1 154 ? -1.145 -10.083 -19.038 1.00 83.50 154 SER A CA 1
ATOM 1221 C C . SER A 1 154 ? -2.426 -10.302 -18.240 1.00 83.50 154 SER A C 1
ATOM 1223 O O . SER A 1 154 ? -3.121 -9.346 -17.899 1.00 83.50 154 SER A O 1
ATOM 1225 N N . SER A 1 155 ? -2.735 -11.559 -17.929 1.00 83.94 155 SER A N 1
ATOM 1226 C CA . SER A 1 155 ? -3.777 -11.901 -16.957 1.00 83.94 155 SER A CA 1
ATOM 1227 C C . SER A 1 155 ? -3.284 -11.822 -15.513 1.00 83.94 155 SER A C 1
ATOM 1229 O O . SER A 1 155 ? -4.106 -11.946 -14.615 1.00 83.94 155 SER A O 1
ATOM 1231 N N . ILE A 1 156 ? -1.971 -11.642 -15.306 1.00 84.62 156 ILE A N 1
ATOM 1232 C CA . ILE A 1 156 ? -1.362 -11.594 -13.976 1.00 84.62 156 ILE A CA 1
ATOM 1233 C C . ILE A 1 156 ? -1.852 -10.352 -13.240 1.00 84.62 156 ILE A C 1
ATOM 1235 O O . ILE A 1 156 ? -1.652 -9.234 -13.725 1.00 84.62 156 ILE A O 1
ATOM 1239 N N . ASP A 1 157 ? -2.424 -10.543 -12.056 1.00 81.75 157 ASP A N 1
ATOM 1240 C CA . ASP A 1 157 ? -2.885 -9.450 -11.212 1.00 81.75 157 ASP A CA 1
ATOM 1241 C C . ASP A 1 157 ? -2.367 -9.523 -9.766 1.00 81.75 157 ASP A C 1
ATOM 1243 O O . ASP A 1 157 ? -1.570 -10.376 -9.380 1.00 81.75 157 ASP A O 1
ATOM 1247 N N . LEU A 1 158 ? -2.751 -8.518 -8.977 1.00 80.75 158 LEU A N 1
ATOM 1248 C CA . LEU A 1 158 ? -2.324 -8.334 -7.588 1.00 80.75 158 LEU A CA 1
ATOM 1249 C C . LEU A 1 158 ? -3.353 -8.865 -6.581 1.00 80.75 158 LEU A C 1
ATOM 1251 O O . LEU A 1 158 ? -3.234 -8.594 -5.387 1.00 80.75 158 LEU A O 1
ATOM 1255 N N . LYS A 1 159 ? -4.393 -9.568 -7.045 1.00 69.81 159 LYS A N 1
ATOM 1256 C CA . LYS A 1 159 ? -5.527 -10.000 -6.215 1.00 69.81 159 LYS A CA 1
ATOM 1257 C C . LYS A 1 159 ? -5.265 -11.311 -5.481 1.00 69.81 159 LYS A C 1
ATOM 1259 O O . LYS A 1 159 ? -6.161 -11.791 -4.797 1.00 69.81 159 LYS A O 1
ATOM 1264 N N . GLY A 1 160 ? -4.053 -11.855 -5.607 1.00 61.22 160 GLY A N 1
ATOM 1265 C CA . GLY A 1 160 ? -3.605 -13.041 -4.881 1.00 61.22 160 GLY A CA 1
ATOM 1266 C C . GLY A 1 160 ? -3.801 -14.363 -5.624 1.00 61.22 160 GLY A C 1
ATOM 1267 O O . GLY A 1 160 ? -3.426 -15.403 -5.105 1.00 61.22 160 GLY A O 1
ATOM 1268 N N . LEU A 1 161 ? -4.306 -14.347 -6.862 1.00 69.75 161 LEU A N 1
ATOM 1269 C CA . LEU A 1 161 ? -4.501 -15.570 -7.656 1.00 69.75 161 LEU A CA 1
ATOM 1270 C C . LEU A 1 161 ? -3.250 -15.985 -8.449 1.00 69.75 161 LEU A C 1
ATOM 1272 O O . LEU A 1 161 ? -3.120 -17.141 -8.852 1.00 69.75 161 LEU A O 1
ATOM 1276 N N . ASP A 1 162 ? -2.300 -15.065 -8.619 1.00 82.19 162 ASP A N 1
ATOM 1277 C CA . ASP A 1 162 ? -1.023 -15.301 -9.282 1.00 82.19 162 ASP A CA 1
ATOM 1278 C C . ASP A 1 162 ? 0.109 -15.395 -8.254 1.00 82.19 162 ASP A C 1
ATOM 1280 O O . ASP A 1 162 ? 0.759 -14.406 -7.919 1.00 82.19 162 ASP A O 1
ATOM 1284 N N . PHE A 1 163 ? 0.406 -16.603 -7.766 1.00 82.38 163 PHE A N 1
ATOM 1285 C CA . PHE A 1 163 ? 1.417 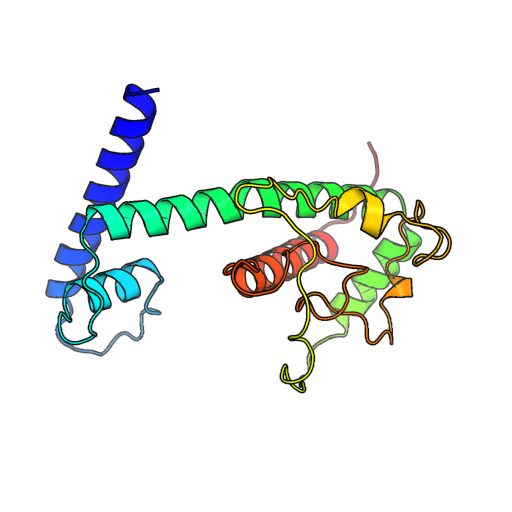-16.806 -6.713 1.00 82.38 163 PHE A CA 1
ATOM 1286 C C . PHE A 1 163 ? 2.841 -16.385 -7.097 1.00 82.38 163 PHE A C 1
ATOM 1288 O O . PHE A 1 163 ? 3.677 -16.193 -6.218 1.00 82.38 163 PHE A O 1
ATOM 1295 N N . GLN A 1 164 ? 3.112 -16.197 -8.388 1.00 83.75 164 GLN A N 1
ATOM 1296 C CA . GLN A 1 164 ? 4.350 -15.598 -8.890 1.00 83.75 164 GLN A CA 1
ATOM 1297 C C . GLN A 1 164 ? 4.472 -14.089 -8.590 1.00 83.75 164 GLN A C 1
ATOM 1299 O O . GLN A 1 164 ? 5.569 -13.539 -8.696 1.00 83.75 164 GLN A O 1
ATOM 1304 N N . LEU A 1 165 ? 3.379 -13.424 -8.184 1.00 87.44 165 LEU A N 1
ATOM 1305 C CA . LEU A 1 165 ? 3.302 -12.004 -7.833 1.00 87.44 165 LEU A CA 1
ATOM 1306 C C . LEU A 1 165 ? 2.393 -11.768 -6.606 1.00 87.44 165 LEU A C 1
ATOM 1308 O O . LEU A 1 165 ? 1.215 -11.457 -6.729 1.00 87.44 165 LEU A O 1
ATOM 1312 N N . ILE A 1 166 ? 2.964 -11.837 -5.400 1.00 87.88 166 ILE A N 1
ATOM 1313 C CA . ILE A 1 166 ? 2.222 -11.706 -4.124 1.00 87.88 166 ILE A CA 1
ATOM 1314 C C . ILE A 1 166 ? 2.698 -10.540 -3.230 1.00 87.88 166 ILE A C 1
ATOM 1316 O O . ILE A 1 166 ? 2.966 -10.738 -2.042 1.00 87.88 166 ILE A O 1
ATOM 1320 N N . PRO A 1 167 ? 2.821 -9.301 -3.746 1.00 88.62 167 PRO A N 1
ATOM 1321 C CA . PRO A 1 167 ? 3.316 -8.166 -2.958 1.00 88.62 167 PRO A CA 1
ATOM 1322 C C . PRO A 1 167 ? 2.354 -7.733 -1.839 1.00 88.62 167 PRO A C 1
ATOM 1324 O O . PRO A 1 167 ? 2.783 -7.111 -0.873 1.00 88.62 167 PRO A O 1
ATOM 1327 N N . PHE A 1 168 ? 1.072 -8.092 -1.944 1.00 90.19 168 PHE A N 1
ATOM 1328 C CA . PHE A 1 168 ? 0.047 -7.846 -0.925 1.00 90.19 168 PHE A CA 1
ATOM 1329 C C . PHE A 1 168 ? -0.307 -9.102 -0.113 1.00 90.19 168 PHE A C 1
ATOM 1331 O O . PHE A 1 168 ? -1.276 -9.095 0.649 1.00 90.19 168 PHE A O 1
ATOM 1338 N N . GLY A 1 169 ? 0.478 -10.175 -0.256 1.00 85.19 169 GLY A N 1
ATOM 1339 C CA . GLY A 1 169 ? 0.112 -11.496 0.247 1.00 85.19 169 GLY A CA 1
ATOM 1340 C C . GLY A 1 169 ? -1.123 -12.058 -0.461 1.00 85.19 169 GLY A C 1
ATOM 1341 O O . GLY A 1 169 ? -1.520 -11.566 -1.514 1.00 85.19 169 GLY A O 1
ATOM 1342 N N . ASP A 1 170 ? -1.713 -13.096 0.127 1.00 83.38 170 ASP A N 1
ATOM 1343 C CA . ASP A 1 170 ? -2.925 -13.743 -0.382 1.00 83.38 170 ASP A CA 1
ATOM 1344 C C . ASP A 1 170 ? -3.695 -14.469 0.750 1.00 83.38 170 ASP A C 1
ATOM 1346 O O . ASP A 1 170 ? -3.203 -14.639 1.876 1.00 83.38 170 ASP A O 1
ATOM 1350 N N . GLY A 1 171 ? -4.930 -14.886 0.469 1.00 81.44 171 GLY A N 1
ATOM 1351 C CA . GLY A 1 171 ? -5.772 -15.710 1.319 1.00 81.44 171 GLY A CA 1
ATOM 1352 C C . GLY A 1 171 ? -6.348 -14.954 2.514 1.00 81.44 171 GLY A C 1
ATOM 1353 O O . GLY A 1 171 ? -6.571 -13.746 2.492 1.00 81.44 171 GLY A O 1
ATOM 1354 N N . ARG A 1 172 ? -6.580 -15.670 3.625 1.00 78.50 172 ARG A N 1
ATOM 1355 C CA . ARG A 1 172 ? -7.248 -15.121 4.831 1.00 78.50 172 ARG A CA 1
ATOM 1356 C C . ARG A 1 172 ? -6.528 -13.936 5.485 1.00 78.50 172 ARG A C 1
ATOM 1358 O O . ARG A 1 172 ? -7.098 -13.301 6.366 1.00 78.50 172 ARG A O 1
ATOM 1365 N N . ARG A 1 173 ? -5.261 -13.710 5.139 1.00 82.62 173 ARG A N 1
ATOM 1366 C CA . ARG A 1 173 ? -4.417 -12.633 5.669 1.00 82.62 173 ARG A CA 1
ATOM 1367 C C . ARG A 1 173 ? -3.858 -11.747 4.550 1.00 82.62 173 ARG A C 1
ATOM 1369 O O . ARG A 1 173 ? -2.894 -11.029 4.796 1.00 82.62 173 ARG A O 1
ATOM 1376 N N . GLY A 1 174 ? -4.445 -11.802 3.350 1.00 85.25 174 GLY A N 1
ATOM 1377 C CA . GLY A 1 174 ? -4.147 -10.847 2.285 1.00 85.25 174 GLY A CA 1
ATOM 1378 C C . GLY A 1 174 ? -4.369 -9.411 2.764 1.00 85.25 174 GLY A C 1
ATOM 1379 O O . GLY A 1 174 ? -5.186 -9.163 3.656 1.00 85.25 174 GLY A O 1
ATOM 1380 N N . CYS A 1 175 ? -3.603 -8.469 2.215 1.00 89.69 175 CYS A N 1
ATOM 1381 C CA . CYS A 1 175 ? -3.582 -7.089 2.685 1.00 89.69 175 CYS A CA 1
ATOM 1382 C C . CYS A 1 175 ? -4.982 -6.446 2.621 1.00 89.69 175 CYS A C 1
ATOM 1384 O O . CYS A 1 175 ? -5.506 -6.239 1.522 1.00 89.69 175 CYS A O 1
ATOM 1386 N N . PRO A 1 176 ? -5.573 -6.032 3.761 1.00 90.12 176 PRO A N 1
ATOM 1387 C CA . PRO A 1 176 ? -6.872 -5.358 3.753 1.00 90.12 176 PRO A CA 1
ATOM 1388 C C . PRO A 1 176 ? -6.795 -3.955 3.127 1.00 90.12 176 PRO A C 1
ATOM 1390 O O . PRO A 1 176 ? -7.801 -3.414 2.679 1.00 90.12 176 PRO A O 1
ATOM 1393 N N . GLY A 1 177 ? -5.593 -3.370 3.066 1.00 88.38 177 GLY A N 1
ATOM 1394 C CA . GLY A 1 177 ? -5.334 -2.041 2.518 1.00 88.38 177 GLY A CA 1
ATOM 1395 C C . GLY A 1 177 ? -5.053 -2.002 1.015 1.00 88.38 177 GLY A C 1
ATOM 1396 O O . GLY A 1 177 ? -4.747 -0.924 0.514 1.00 88.38 177 GLY A O 1
ATOM 1397 N N . VAL A 1 178 ? -5.137 -3.122 0.281 1.00 89.38 178 VAL A N 1
ATOM 1398 C CA . VAL A 1 178 ? -4.744 -3.185 -1.144 1.00 89.38 178 VAL A CA 1
ATOM 1399 C C . VAL A 1 178 ? -5.441 -2.123 -1.998 1.00 89.38 178 VAL A C 1
ATOM 1401 O O . VAL A 1 178 ? -4.783 -1.406 -2.747 1.00 89.38 178 VAL A O 1
ATOM 1404 N N . ALA A 1 179 ? -6.753 -1.939 -1.833 1.00 89.19 179 ALA A N 1
ATOM 1405 C CA . ALA A 1 179 ? -7.510 -0.953 -2.603 1.00 89.19 179 ALA A CA 1
ATOM 1406 C C . ALA A 1 179 ? -7.059 0.487 -2.305 1.00 89.19 179 ALA A C 1
ATOM 1408 O O . ALA A 1 179 ? -6.941 1.305 -3.217 1.00 89.19 179 ALA A O 1
ATOM 1409 N N . PHE A 1 180 ? -6.772 0.786 -1.035 1.00 86.56 180 PHE A N 1
ATOM 1410 C CA . PHE A 1 180 ? -6.289 2.098 -0.609 1.00 86.56 180 PHE A CA 1
ATOM 1411 C C . PHE A 1 180 ? -4.862 2.365 -1.103 1.00 86.56 180 PHE A C 1
ATOM 1413 O O . PHE A 1 180 ? -4.588 3.438 -1.641 1.00 86.56 180 PHE A O 1
ATOM 1420 N N . ALA A 1 181 ? -3.970 1.381 -0.966 1.00 86.12 181 ALA A N 1
ATOM 1421 C CA . ALA A 1 181 ? -2.580 1.475 -1.394 1.00 86.12 181 ALA A CA 1
ATOM 1422 C C . ALA A 1 181 ? -2.473 1.662 -2.912 1.00 86.12 181 ALA A C 1
ATOM 1424 O O . ALA A 1 181 ? -1.760 2.553 -3.364 1.00 86.12 181 ALA A O 1
ATOM 1425 N N . MET A 1 182 ? -3.224 0.882 -3.696 1.00 87.94 182 MET A N 1
ATOM 1426 C CA . MET A 1 182 ? -3.252 1.006 -5.155 1.00 87.94 182 MET A CA 1
ATOM 1427 C C . MET A 1 182 ? -3.746 2.387 -5.585 1.00 87.94 182 MET A C 1
ATOM 1429 O O . MET A 1 182 ? -3.034 3.089 -6.296 1.00 87.94 182 MET A O 1
ATOM 1433 N N . ALA A 1 183 ? -4.903 2.827 -5.081 1.00 85.69 183 ALA A N 1
ATOM 1434 C CA . ALA A 1 183 ? -5.453 4.136 -5.430 1.00 85.69 183 ALA A CA 1
ATOM 1435 C C . ALA A 1 183 ? -4.506 5.287 -5.052 1.00 85.69 183 ALA A C 1
ATOM 1437 O O . ALA A 1 183 ? -4.327 6.225 -5.828 1.00 85.69 183 ALA A O 1
ATOM 1438 N N . THR A 1 184 ? -3.878 5.212 -3.875 1.00 83.19 184 TH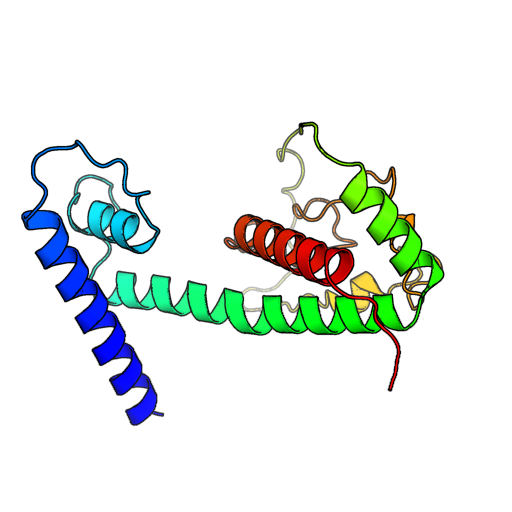R A N 1
ATOM 1439 C CA . THR A 1 184 ? -2.937 6.237 -3.403 1.00 83.19 184 THR A CA 1
ATOM 1440 C C . THR A 1 184 ? -1.673 6.257 -4.253 1.00 83.19 184 THR A C 1
ATOM 1442 O O . THR A 1 184 ? -1.285 7.319 -4.737 1.00 83.19 184 THR A O 1
ATOM 1445 N N . ASN A 1 185 ? -1.054 5.097 -4.484 1.00 83.25 185 ASN A N 1
ATOM 1446 C CA . ASN A 1 185 ? 0.171 4.995 -5.272 1.00 83.25 185 ASN A CA 1
ATOM 1447 C C . ASN A 1 185 ? -0.048 5.443 -6.713 1.00 83.25 185 ASN A C 1
ATOM 1449 O O . ASN A 1 185 ? 0.716 6.264 -7.210 1.00 83.25 185 ASN A O 1
ATOM 1453 N N . GLU A 1 186 ? -1.106 4.959 -7.363 1.00 84.62 186 GLU A N 1
ATOM 1454 C CA . GLU A 1 186 ? -1.450 5.346 -8.732 1.00 84.62 186 GLU A CA 1
ATOM 1455 C C . GLU A 1 186 ? -1.690 6.850 -8.837 1.00 84.62 186 GLU A C 1
ATOM 1457 O O . GLU A 1 186 ? -1.133 7.504 -9.718 1.00 84.62 186 GLU A O 1
ATOM 1462 N N . LEU A 1 187 ? -2.475 7.425 -7.919 1.00 79.38 187 LEU A N 1
ATOM 1463 C CA . LEU A 1 187 ? -2.799 8.846 -7.948 1.00 79.38 187 LEU A CA 1
ATOM 1464 C C . LEU A 1 187 ? -1.565 9.716 -7.698 1.00 79.38 187 LEU A C 1
ATOM 1466 O O . LEU A 1 187 ? -1.352 10.697 -8.416 1.00 79.38 187 LEU A O 1
ATOM 1470 N N . VAL A 1 188 ? -0.762 9.387 -6.685 1.00 81.81 188 VAL A N 1
ATOM 1471 C CA . VAL A 1 188 ? 0.458 10.138 -6.364 1.00 81.81 188 VAL A CA 1
ATOM 1472 C C . VAL A 1 188 ? 1.439 10.041 -7.525 1.00 81.81 188 VAL A C 1
ATOM 1474 O O . VAL A 1 188 ? 1.908 11.071 -8.006 1.00 81.81 188 VAL A O 1
ATOM 1477 N N . LEU A 1 189 ? 1.680 8.834 -8.036 1.00 83.62 189 LEU A N 1
ATOM 1478 C CA . LEU A 1 189 ? 2.576 8.605 -9.162 1.00 83.62 189 LEU A CA 1
ATOM 1479 C C . LEU A 1 189 ? 2.118 9.357 -10.415 1.00 83.62 189 LEU A C 1
ATOM 1481 O O . LEU A 1 189 ? 2.913 10.079 -11.016 1.00 83.62 189 LEU A O 1
ATOM 1485 N N . ALA A 1 190 ? 0.835 9.256 -10.773 1.00 78.56 190 ALA A N 1
ATOM 1486 C CA . ALA A 1 190 ? 0.262 9.976 -11.905 1.00 78.56 190 ALA A CA 1
ATOM 1487 C C . ALA A 1 190 ? 0.474 11.488 -11.767 1.00 78.56 190 ALA A C 1
ATOM 1489 O O . ALA A 1 190 ? 0.892 12.141 -12.720 1.00 78.56 190 ALA A O 1
ATOM 1490 N N . ASN A 1 191 ? 0.265 12.046 -10.570 1.00 78.06 191 ASN A N 1
ATOM 1491 C CA . ASN A 1 191 ? 0.501 13.466 -10.312 1.00 78.06 191 ASN A CA 1
ATOM 1492 C C . ASN A 1 191 ? 1.981 13.853 -10.433 1.00 78.06 191 ASN A C 1
ATOM 1494 O O . ASN A 1 191 ? 2.277 14.888 -11.029 1.00 78.06 191 ASN A O 1
ATOM 1498 N N . LEU A 1 192 ? 2.901 13.055 -9.883 1.00 83.31 192 LEU A N 1
ATOM 1499 C CA . LEU A 1 192 ? 4.342 13.328 -9.944 1.00 83.31 192 LEU A CA 1
ATOM 1500 C C . LEU A 1 192 ? 4.852 13.311 -11.388 1.00 83.31 192 LEU A C 1
ATOM 1502 O O . LEU A 1 192 ? 5.576 14.210 -11.809 1.00 83.31 192 LEU A O 1
ATOM 1506 N N . VAL A 1 193 ? 4.435 12.306 -12.153 1.00 85.00 193 VAL A N 1
ATOM 1507 C CA . VAL A 1 193 ? 4.860 12.082 -13.538 1.00 85.00 193 VAL A CA 1
ATOM 1508 C C . VAL A 1 193 ? 4.201 13.072 -14.509 1.00 85.00 193 VAL A C 1
ATOM 1510 O O . VAL A 1 193 ? 4.790 13.431 -15.530 1.00 85.00 193 VAL A O 1
ATOM 1513 N N . GLN A 1 194 ? 2.989 13.547 -14.200 1.00 80.81 194 GLN A N 1
ATOM 1514 C CA . GLN A 1 194 ? 2.281 14.552 -14.996 1.00 80.81 194 GLN A CA 1
ATOM 1515 C C . GLN A 1 194 ? 2.818 15.973 -14.779 1.00 80.81 194 GLN A C 1
ATOM 1517 O O . GLN A 1 194 ? 2.831 16.753 -15.732 1.00 80.81 194 GLN A O 1
ATOM 1522 N N . LYS A 1 195 ? 3.178 16.334 -13.540 1.00 81.94 195 LYS A N 1
ATOM 1523 C CA . LYS A 1 195 ? 3.473 17.726 -13.151 1.00 81.94 195 LYS A CA 1
ATOM 1524 C C . LYS A 1 195 ? 4.948 18.103 -13.232 1.00 81.94 195 LYS A C 1
ATOM 1526 O O . LYS A 1 195 ? 5.239 19.296 -13.281 1.00 81.94 195 LYS A O 1
ATOM 1531 N N . PHE A 1 196 ? 5.851 17.127 -13.230 1.00 87.19 196 PHE A N 1
ATOM 1532 C CA . PHE A 1 196 ? 7.289 17.368 -13.180 1.00 87.19 196 PHE A CA 1
ATOM 1533 C C . PHE A 1 196 ? 8.023 16.564 -14.252 1.00 87.19 196 PHE A C 1
ATOM 1535 O O . PHE A 1 196 ? 7.670 15.418 -14.538 1.00 87.19 196 PHE A O 1
ATOM 1542 N N . ASP A 1 197 ? 9.072 17.172 -14.801 1.00 87.88 197 ASP A N 1
ATOM 1543 C CA . ASP A 1 197 ? 10.104 16.470 -15.554 1.00 87.88 197 ASP A CA 1
ATOM 1544 C C . ASP A 1 197 ? 11.202 16.035 -14.579 1.00 87.88 197 ASP A C 1
ATOM 1546 O O . ASP A 1 197 ? 11.579 16.788 -13.680 1.00 87.88 197 ASP A O 1
ATOM 1550 N N . TRP A 1 198 ? 11.686 14.806 -14.740 1.00 86.69 198 TRP A N 1
ATOM 1551 C CA . TRP A 1 198 ? 12.621 14.183 -13.810 1.00 86.69 198 TRP A CA 1
ATOM 1552 C C . TRP A 1 198 ? 13.919 13.805 -14.515 1.00 86.69 198 TRP A C 1
ATOM 1554 O O . TRP A 1 198 ? 13.899 13.241 -15.611 1.00 86.69 198 TRP A O 1
ATOM 1564 N N . GLU A 1 199 ? 15.037 14.052 -13.845 1.00 86.75 199 GLU A N 1
ATOM 1565 C CA . GLU A 1 199 ? 16.373 13.622 -14.244 1.00 86.75 199 GLU A CA 1
ATOM 1566 C C . GLU A 1 199 ? 17.140 13.120 -13.015 1.00 86.75 199 GLU A C 1
ATOM 1568 O O . GLU A 1 199 ? 16.807 13.470 -11.879 1.00 86.75 199 GLU A O 1
ATOM 1573 N N . LEU A 1 200 ? 18.130 12.249 -13.228 1.00 82.44 200 LEU A N 1
ATOM 1574 C CA . LEU A 1 200 ? 19.059 11.903 -12.154 1.00 82.44 200 LEU A CA 1
ATOM 1575 C C . LEU A 1 200 ? 19.910 13.141 -11.819 1.00 82.44 200 LEU A C 1
ATOM 1577 O O . LEU A 1 200 ? 20.241 13.882 -12.746 1.00 82.44 200 LEU A O 1
ATOM 1581 N N . PRO A 1 201 ? 20.265 13.351 -10.539 1.00 73.94 201 PRO A N 1
ATOM 1582 C CA . PRO A 1 201 ? 21.195 14.406 -10.141 1.00 73.94 201 PRO A CA 1
ATOM 1583 C C . PRO A 1 201 ? 22.546 14.337 -10.863 1.00 73.94 201 PRO A C 1
ATOM 1585 O O . PRO A 1 201 ? 22.994 13.207 -11.182 1.00 73.94 201 PRO A O 1
#

Foldseek 3Di:
DVVVVVVLVVVLVVVLVVLVVVVVVPPDPPDPPPQDPLNVVVVQCVPVPPPDHQDSVNSSVVVVCVCVVQPPLLVVCLVVVVVLCQVPVVVLVVVLVVLVPDDDDYDDDDDDDDDDDDDDDPPDDDDDDLVCLQQPCVVDPVSVDPDCVVPVVDPDDAAAPDSSHPSQHDDPRGNPCPVVSVVVNVVVVSCDSNPDDDHDD